Protein AF-A0A7J6RM90-F1 (afdb_monomer_lite)

Organism: Perkinsus olseni (NCBI:txid32597)

pLDDT: mean 79.85, std 15.77, range [35.59, 96.31]

Structure (mmCIF, N/CA/C/O backbone):
data_AF-A0A7J6RM90-F1
#
_entry.id   AF-A0A7J6RM90-F1
#
loop_
_atom_site.group_PDB
_atom_site.id
_atom_site.type_symbol
_atom_site.label_atom_id
_atom_site.label_alt_id
_atom_site.label_comp_id
_atom_site.label_asym_id
_atom_site.label_entity_id
_atom_site.label_seq_id
_atom_site.pdbx_PDB_ins_code
_atom_site.Cartn_x
_atom_site.Cartn_y
_atom_site.Cartn_z
_atom_site.occupancy
_atom_site.B_iso_or_equiv
_atom_site.auth_seq_id
_atom_site.auth_comp_id
_atom_site.auth_asym_id
_atom_site.auth_atom_id
_atom_site.pdbx_PDB_model_num
ATOM 1 N N . ARG A 1 1 ? -49.485 -9.117 80.394 1.00 54.00 1 ARG A N 1
ATOM 2 C CA . ARG A 1 1 ? -49.618 -9.119 78.913 1.00 54.00 1 ARG A CA 1
ATOM 3 C C . ARG A 1 1 ? -48.795 -10.282 78.383 1.00 54.00 1 ARG A C 1
ATOM 5 O O . ARG A 1 1 ? -47.669 -10.446 78.833 1.00 54.00 1 ARG A O 1
ATOM 12 N N . SER A 1 2 ? -49.401 -11.168 77.592 1.00 70.06 2 SER A N 1
ATOM 13 C CA . SER A 1 2 ? -48.849 -12.498 77.313 1.00 70.06 2 SER A CA 1
ATOM 14 C C . SER A 1 2 ? -47.716 -12.440 76.286 1.00 70.06 2 SER A C 1
ATOM 16 O O . SER A 1 2 ? -47.743 -11.639 75.355 1.00 70.06 2 SER A O 1
ATOM 18 N N . ARG A 1 3 ? -46.736 -13.339 76.427 1.00 77.81 3 ARG A N 1
ATOM 19 C CA . ARG A 1 3 ? -45.636 -13.573 75.471 1.00 77.81 3 ARG A CA 1
ATOM 20 C C . ARG A 1 3 ? -46.132 -13.708 74.018 1.00 77.81 3 ARG A C 1
ATOM 22 O O . ARG A 1 3 ? -45.439 -13.307 73.092 1.00 77.81 3 ARG A O 1
ATOM 29 N N . LYS A 1 4 ? -47.369 -14.188 73.849 1.00 83.56 4 LYS A N 1
ATOM 30 C CA . LYS A 1 4 ? -48.099 -14.286 72.580 1.00 83.56 4 LYS A CA 1
ATOM 31 C C . LYS A 1 4 ? -48.304 -12.927 71.891 1.00 83.56 4 LYS A C 1
ATOM 33 O O . LYS A 1 4 ? -47.919 -12.797 70.739 1.00 83.56 4 LYS A O 1
ATOM 38 N N . GLN A 1 5 ? -48.784 -11.898 72.597 1.00 84.19 5 GLN A N 1
ATOM 39 C CA . GLN A 1 5 ? -48.961 -10.552 72.017 1.00 84.19 5 GLN A CA 1
ATOM 40 C C . GLN A 1 5 ? -47.634 -9.916 71.581 1.00 84.19 5 GLN A C 1
ATOM 42 O O . GLN A 1 5 ? -47.585 -9.188 70.594 1.00 84.19 5 GLN A O 1
ATOM 47 N N . SER A 1 6 ? -46.543 -10.191 72.305 1.00 81.50 6 SER A N 1
ATOM 48 C CA . SER A 1 6 ? -45.213 -9.701 71.923 1.00 81.50 6 SER A CA 1
ATOM 49 C C . SER A 1 6 ? -44.674 -10.391 70.668 1.00 81.50 6 SER A C 1
ATOM 51 O O . SER A 1 6 ? -44.002 -9.740 69.874 1.00 81.50 6 SER A O 1
ATOM 53 N N . LEU A 1 7 ? -44.949 -11.687 70.490 1.00 81.88 7 LEU A N 1
ATOM 54 C CA . LEU A 1 7 ? -44.571 -12.431 69.286 1.00 81.88 7 LEU A CA 1
ATOM 55 C C . LEU A 1 7 ? -45.415 -12.010 68.079 1.00 81.88 7 LEU A C 1
ATOM 57 O O . LEU A 1 7 ? -44.859 -11.773 67.015 1.00 81.88 7 LEU A O 1
ATOM 61 N N . GLU A 1 8 ? -46.727 -11.839 68.254 1.00 86.75 8 GLU A N 1
ATOM 62 C CA . GLU A 1 8 ? -47.631 -11.347 67.203 1.00 86.75 8 GLU A CA 1
ATOM 63 C C . GLU A 1 8 ? -47.216 -9.957 66.705 1.00 86.75 8 GLU A C 1
ATOM 65 O O . GLU A 1 8 ? -47.195 -9.716 65.499 1.00 86.75 8 GLU A O 1
ATOM 70 N N . LYS A 1 9 ? -46.797 -9.067 67.617 1.00 85.94 9 LYS A N 1
ATOM 71 C CA . LYS A 1 9 ? -46.271 -7.746 67.255 1.00 85.94 9 LYS A CA 1
ATOM 72 C C . LYS A 1 9 ? -44.982 -7.842 66.426 1.00 85.94 9 LYS A C 1
ATOM 74 O O . LYS A 1 9 ? -44.914 -7.224 65.369 1.00 85.94 9 LYS A O 1
ATOM 79 N N . LYS A 1 10 ? -44.008 -8.660 66.849 1.00 84.00 10 LYS A N 1
ATOM 80 C CA . LYS A 1 10 ? -42.754 -8.868 66.097 1.00 84.00 10 LYS A CA 1
ATOM 81 C C . LYS A 1 10 ? -42.991 -9.479 64.717 1.00 84.00 10 LYS A C 1
ATOM 83 O O . LYS A 1 10 ? -42.380 -9.052 63.748 1.00 84.00 10 LYS A O 1
ATOM 88 N N . VAL A 1 11 ? -43.896 -10.450 64.605 1.00 85.88 11 VAL A N 1
ATOM 89 C CA . VAL A 1 11 ? -44.257 -11.055 63.312 1.00 85.88 11 VAL A CA 1
ATOM 90 C C . VAL A 1 11 ? -44.903 -10.021 62.385 1.00 85.88 11 VAL A C 1
ATOM 92 O O . VAL A 1 11 ? -44.570 -9.976 61.202 1.00 85.88 11 VAL A O 1
ATOM 95 N N . GLY A 1 12 ? -45.772 -9.153 62.916 1.00 88.31 12 GLY A N 1
ATOM 96 C CA . GLY A 1 12 ? -46.336 -8.030 62.163 1.00 88.31 12 GLY A CA 1
ATOM 97 C C . GLY A 1 12 ? -45.266 -7.053 61.663 1.00 88.31 12 GLY A C 1
ATOM 98 O O . GLY A 1 12 ? -45.280 -6.676 60.494 1.00 88.31 12 GLY A O 1
ATOM 99 N N . GLU A 1 13 ? -44.299 -6.701 62.511 1.00 87.44 13 GLU A N 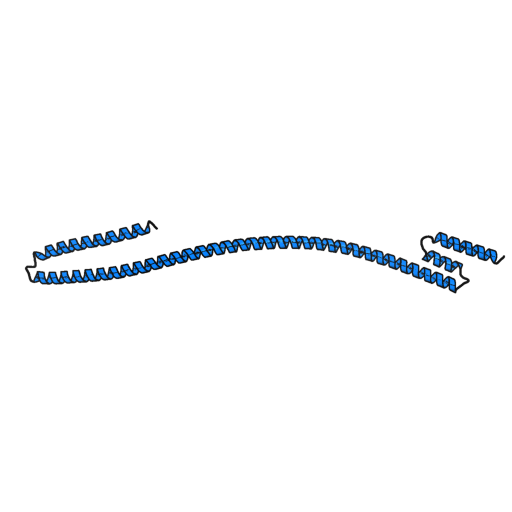1
ATOM 100 C CA . GLU A 1 13 ? -43.160 -5.843 62.151 1.00 87.44 13 GLU A CA 1
ATOM 101 C C . GLU A 1 13 ? -42.265 -6.489 61.076 1.00 87.44 13 GLU A C 1
ATOM 103 O O . GLU A 1 13 ? -41.873 -5.818 60.123 1.00 87.44 13 GLU A O 1
ATOM 108 N N . MET A 1 14 ? -41.998 -7.799 61.158 1.00 85.88 14 MET A N 1
ATOM 109 C CA . MET A 1 14 ? -41.204 -8.528 60.154 1.00 85.88 14 MET A CA 1
ATOM 110 C C . MET A 1 14 ? -41.904 -8.583 58.793 1.00 85.88 14 MET A C 1
ATOM 112 O O . MET A 1 14 ? -41.270 -8.370 57.762 1.00 85.88 14 MET A O 1
ATOM 116 N N . MET A 1 15 ? -43.216 -8.829 58.775 1.00 85.62 15 MET A N 1
ATOM 117 C CA . MET A 1 15 ? -44.014 -8.820 57.544 1.00 85.62 15 MET A CA 1
ATOM 118 C C . MET A 1 15 ? -44.014 -7.440 56.877 1.00 85.62 15 MET A C 1
ATOM 120 O O . MET A 1 15 ? -43.863 -7.348 55.659 1.00 85.62 15 MET A O 1
ATOM 124 N N . LEU A 1 16 ? -44.121 -6.368 57.669 1.00 86.19 16 LEU A N 1
ATOM 125 C CA . LEU A 1 16 ? -44.029 -4.994 57.172 1.00 86.19 16 LEU A CA 1
ATOM 126 C C . LEU A 1 16 ? -42.636 -4.677 56.616 1.00 86.19 16 LEU A C 1
ATOM 128 O O . LEU A 1 16 ? -42.539 -4.048 55.567 1.00 86.19 16 LEU A O 1
ATOM 132 N N . ALA A 1 17 ? -41.563 -5.147 57.261 1.00 83.19 17 ALA A N 1
ATOM 133 C CA . ALA A 1 17 ? -40.198 -4.986 56.757 1.00 83.19 17 ALA A CA 1
ATOM 134 C C . ALA A 1 17 ? -39.983 -5.701 55.411 1.00 83.19 17 ALA A C 1
ATOM 136 O O . ALA A 1 17 ? -39.367 -5.136 54.510 1.00 83.19 17 ALA A O 1
ATOM 137 N N . ILE A 1 18 ? -40.540 -6.906 55.250 1.00 84.81 18 ILE A N 1
ATOM 138 C CA . ILE A 1 18 ? -40.480 -7.682 54.001 1.00 84.81 18 ILE A CA 1
ATOM 139 C C . ILE A 1 18 ? -41.269 -6.998 52.880 1.00 84.81 18 ILE A C 1
ATOM 141 O O . ILE A 1 18 ? -40.792 -6.919 51.752 1.00 84.81 18 ILE A O 1
ATOM 145 N N . GLN A 1 19 ? -42.460 -6.474 53.177 1.00 81.75 19 GLN A N 1
ATOM 146 C CA . GLN A 1 19 ? -43.273 -5.759 52.189 1.00 81.75 19 GLN A CA 1
ATOM 147 C C . GLN A 1 19 ? -42.652 -4.419 51.785 1.00 81.75 19 GLN A C 1
ATOM 149 O O . GLN A 1 19 ? -42.642 -4.083 50.605 1.00 81.75 19 GLN A O 1
ATOM 154 N N . ALA A 1 20 ? -42.111 -3.668 52.746 1.00 76.81 20 ALA A N 1
ATOM 155 C CA . ALA A 1 20 ? -41.483 -2.375 52.490 1.00 76.81 20 ALA A CA 1
ATOM 156 C C . ALA A 1 20 ? -40.155 -2.498 51.728 1.00 76.81 20 ALA A C 1
ATOM 158 O O . ALA A 1 20 ? -39.778 -1.580 51.009 1.00 76.81 20 ALA A O 1
ATOM 159 N N . GLY A 1 21 ? -39.444 -3.614 51.893 1.00 67.62 21 GLY A N 1
ATOM 160 C CA . GLY A 1 21 ? -38.166 -3.878 51.238 1.00 67.62 21 GLY A CA 1
ATOM 161 C C . GLY A 1 21 ? -38.266 -4.703 49.953 1.00 67.62 21 GLY A C 1
ATOM 162 O O . GLY A 1 21 ? -37.238 -5.145 49.440 1.00 67.62 21 GLY A O 1
ATOM 163 N N . ALA A 1 22 ? -39.469 -4.917 49.408 1.00 65.38 22 ALA A N 1
ATOM 164 C CA . ALA A 1 22 ? -39.669 -5.608 48.136 1.00 65.38 22 ALA A CA 1
ATOM 165 C C . ALA A 1 22 ? -38.942 -4.866 46.990 1.00 65.38 22 ALA A C 1
ATOM 167 O O . ALA A 1 22 ? -39.476 -3.938 46.391 1.00 65.38 22 ALA A O 1
ATOM 168 N N . GLY A 1 23 ? -37.693 -5.258 46.723 1.00 69.62 23 GLY A N 1
ATOM 169 C CA . GLY A 1 23 ? -36.795 -4.615 45.755 1.00 69.62 23 GLY A CA 1
ATOM 170 C C . GLY A 1 23 ? -35.394 -4.292 46.294 1.00 69.62 23 GLY A C 1
ATOM 171 O O . GLY A 1 23 ? -34.470 -4.143 45.496 1.00 69.62 23 GLY A O 1
ATOM 172 N N . ASP A 1 24 ? -35.199 -4.253 47.617 1.00 84.56 24 ASP A N 1
ATOM 173 C CA . ASP A 1 24 ? -33.881 -4.132 48.253 1.00 84.56 24 ASP A CA 1
ATOM 174 C C . ASP A 1 24 ? -33.694 -5.215 49.338 1.00 84.56 24 ASP A C 1
ATOM 176 O O . ASP A 1 24 ? -34.078 -5.041 50.505 1.00 84.56 24 ASP A O 1
ATOM 180 N N . PRO A 1 25 ? -33.108 -6.370 48.964 1.00 84.31 25 PRO A N 1
ATOM 181 C CA . PRO A 1 25 ? -32.852 -7.469 49.888 1.00 84.31 25 PRO A CA 1
ATOM 182 C C . PRO A 1 25 ? -31.951 -7.057 51.052 1.00 84.31 25 PRO A C 1
ATOM 184 O O . PRO A 1 25 ? -32.139 -7.539 52.164 1.00 84.31 25 PRO A O 1
ATOM 187 N N . ALA A 1 26 ? -31.005 -6.140 50.833 1.00 85.00 26 ALA A N 1
ATOM 188 C CA . ALA A 1 26 ? -30.107 -5.694 51.886 1.00 85.00 26 ALA A CA 1
ATOM 189 C C . ALA A 1 26 ? -30.833 -4.836 52.923 1.00 85.00 26 ALA A C 1
ATOM 191 O O . ALA A 1 26 ? -30.636 -5.007 54.126 1.00 85.00 26 ALA A O 1
ATOM 192 N N . GLU A 1 27 ? -31.700 -3.930 52.478 1.00 85.81 27 GLU A N 1
ATOM 193 C CA . GLU A 1 27 ? -32.527 -3.129 53.378 1.00 85.81 27 GLU A CA 1
ATOM 194 C C . GLU A 1 27 ? -33.533 -4.000 54.146 1.00 85.81 27 GLU A C 1
ATOM 196 O O . GLU A 1 27 ? -33.722 -3.815 55.349 1.00 85.81 27 GLU A O 1
ATOM 201 N N . THR A 1 28 ? -34.102 -5.009 53.481 1.00 88.06 28 THR A N 1
ATOM 202 C CA . THR A 1 28 ? -34.997 -5.999 54.101 1.00 88.06 28 THR A CA 1
ATOM 203 C C . THR A 1 28 ? -34.285 -6.803 55.190 1.00 88.06 28 THR A C 1
ATOM 205 O O . THR A 1 28 ? -34.786 -6.914 56.307 1.00 88.06 28 THR A O 1
ATOM 208 N N . LEU A 1 29 ? -33.097 -7.340 54.897 1.00 87.44 29 LEU A N 1
ATOM 209 C CA . LEU A 1 29 ? -32.302 -8.139 55.835 1.00 87.44 29 LEU A CA 1
ATOM 210 C C . LEU A 1 29 ? -31.809 -7.308 57.031 1.00 87.44 29 LEU A C 1
ATOM 212 O O . LEU A 1 29 ? -31.834 -7.797 58.159 1.00 87.44 29 LEU A O 1
ATOM 216 N N . SER A 1 30 ? -31.438 -6.043 56.811 1.00 86.25 30 SER A N 1
ATOM 217 C CA . SER A 1 30 ? -31.029 -5.118 57.877 1.00 86.25 30 SER A CA 1
ATOM 218 C C . SER A 1 30 ? -32.188 -4.803 58.835 1.00 86.25 30 SER A C 1
ATOM 220 O O . SER A 1 30 ? -32.027 -4.919 60.047 1.00 86.25 30 SER A O 1
ATOM 222 N N . LYS A 1 31 ? -33.385 -4.503 58.307 1.00 86.44 31 LYS A N 1
ATOM 223 C CA . LYS A 1 31 ? -34.593 -4.256 59.120 1.00 86.44 31 LYS A CA 1
ATOM 224 C C . LYS A 1 31 ? -35.055 -5.506 59.874 1.00 86.44 31 LYS A C 1
ATOM 226 O O . LYS A 1 31 ? -35.501 -5.418 61.014 1.00 86.44 31 LYS A O 1
ATOM 231 N N . LEU A 1 32 ? -34.928 -6.689 59.269 1.00 86.81 32 LEU A N 1
ATOM 232 C CA . LEU A 1 32 ? -35.227 -7.957 59.944 1.00 86.81 32 LEU A CA 1
ATOM 233 C C . LEU A 1 32 ? -34.257 -8.244 61.097 1.00 86.81 32 LEU A C 1
ATOM 235 O O . LEU A 1 32 ? -34.685 -8.783 62.118 1.00 86.81 32 LEU A O 1
ATOM 239 N N . ALA A 1 33 ? -32.982 -7.865 60.969 1.00 85.81 33 ALA A N 1
ATOM 240 C CA . ALA A 1 33 ? -32.009 -7.988 62.050 1.00 85.81 33 ALA A CA 1
ATOM 241 C C . ALA A 1 33 ? -32.361 -7.097 63.255 1.00 85.81 33 ALA A C 1
ATOM 243 O O . ALA A 1 33 ? -32.299 -7.569 64.388 1.00 85.81 33 ALA A O 1
ATOM 244 N N . GLU A 1 34 ? -32.812 -5.861 63.013 1.00 85.81 34 GLU A N 1
ATOM 245 C CA . GLU A 1 34 ? -33.246 -4.910 64.053 1.00 85.81 34 GLU A CA 1
ATOM 246 C C . GLU A 1 34 ? -34.473 -5.406 64.842 1.00 85.81 34 GLU A C 1
ATOM 248 O O . GLU A 1 34 ? -34.567 -5.220 66.052 1.00 85.81 34 GLU A O 1
ATOM 253 N N . ILE A 1 35 ? -35.415 -6.099 64.195 1.00 85.81 35 ILE A N 1
ATOM 254 C CA . ILE A 1 35 ? -36.620 -6.638 64.862 1.00 85.81 35 ILE A CA 1
ATOM 255 C C . ILE A 1 35 ? -36.283 -7.861 65.749 1.00 85.81 35 ILE A C 1
ATOM 257 O O . ILE A 1 35 ? -36.957 -8.169 66.750 1.00 85.81 35 ILE A O 1
ATOM 261 N N . LEU A 1 36 ? -35.210 -8.576 65.402 1.00 81.75 36 LEU A N 1
ATOM 262 C CA . LEU A 1 36 ? -34.779 -9.825 66.031 1.00 81.75 36 LEU A CA 1
ATOM 263 C C . LEU A 1 36 ? -33.789 -9.643 67.195 1.00 81.75 36 LEU A C 1
ATOM 265 O O . LEU A 1 36 ? -33.255 -10.649 67.657 1.00 81.75 36 LEU A O 1
ATOM 269 N N . ASP A 1 37 ? -33.645 -8.427 67.736 1.00 66.56 37 ASP A N 1
ATOM 270 C CA . ASP A 1 37 ? -32.693 -7.943 68.772 1.00 66.56 37 ASP A CA 1
ATOM 271 C C . ASP A 1 37 ? -32.578 -8.755 70.099 1.00 66.56 37 ASP A C 1
ATOM 273 O O . ASP A 1 37 ? -31.925 -8.350 71.049 1.00 66.56 37 ASP A O 1
ATOM 277 N N . GLY A 1 38 ? -33.215 -9.928 70.210 1.00 61.19 38 GLY A N 1
ATOM 278 C CA . GLY A 1 38 ? -33.042 -10.901 71.302 1.00 61.19 38 GLY A CA 1
ATOM 279 C C . GLY A 1 38 ? -32.356 -12.219 70.902 1.00 61.19 38 GLY A C 1
ATOM 280 O O . GLY A 1 38 ? -32.268 -13.122 71.729 1.00 61.19 38 GLY A O 1
ATOM 281 N N . GLY A 1 39 ? -31.916 -12.369 69.647 1.00 65.06 39 GLY A N 1
ATOM 282 C CA . GLY A 1 39 ? -31.185 -13.532 69.136 1.00 65.06 39 GLY A CA 1
ATOM 283 C C . GLY A 1 39 ? -29.928 -13.095 68.389 1.00 65.06 39 GLY A C 1
ATOM 284 O O . GLY A 1 39 ? -29.903 -13.152 67.161 1.00 65.06 39 GLY A O 1
ATOM 285 N N . GLU A 1 40 ? -28.904 -12.657 69.132 1.00 71.62 40 GLU A N 1
ATOM 286 C CA . GLU A 1 40 ? -27.662 -12.036 68.623 1.00 71.62 40 GLU A CA 1
ATOM 287 C C . GLU A 1 40 ? -27.048 -12.771 67.420 1.00 71.62 40 GLU A C 1
ATOM 289 O O . GLU A 1 40 ? -26.596 -12.146 66.462 1.00 71.62 40 GLU A O 1
ATOM 294 N N . MET A 1 41 ? -27.088 -14.106 67.422 1.00 83.00 41 MET A N 1
ATOM 295 C CA . MET A 1 41 ? -26.540 -14.920 66.336 1.00 83.00 41 MET A CA 1
ATOM 296 C C . MET A 1 41 ? -27.325 -14.775 65.023 1.00 83.00 41 MET A C 1
ATOM 298 O O . MET A 1 41 ? -26.726 -14.669 63.955 1.00 83.00 41 MET A O 1
ATOM 302 N N . VAL A 1 42 ? -28.659 -14.747 65.082 1.00 84.25 42 VAL A N 1
ATOM 303 C CA . VAL A 1 42 ? -29.515 -14.643 63.888 1.00 84.25 42 VAL A CA 1
ATOM 304 C C . VAL A 1 42 ? -29.481 -13.221 63.335 1.00 84.25 42 VAL A C 1
ATOM 306 O O . VAL A 1 42 ? -29.330 -13.042 62.128 1.00 84.25 42 VAL A O 1
ATOM 309 N N . ALA A 1 43 ? -29.528 -12.212 64.209 1.00 83.69 43 ALA A N 1
ATOM 310 C CA . ALA A 1 43 ? -29.371 -10.814 63.814 1.00 83.69 43 ALA A CA 1
ATOM 311 C C . ALA A 1 43 ? -27.998 -10.564 63.157 1.00 83.69 43 ALA A C 1
ATOM 313 O O . ALA A 1 43 ? -27.922 -9.944 62.097 1.00 83.69 43 ALA A O 1
ATOM 314 N N . GLY A 1 44 ? -26.921 -11.134 63.710 1.00 85.69 44 GLY A N 1
ATOM 315 C CA . GLY A 1 44 ? -25.576 -11.033 63.139 1.00 85.69 44 GLY A CA 1
ATOM 316 C C . GLY A 1 44 ? -25.430 -11.682 61.756 1.00 85.69 44 GLY A C 1
ATOM 317 O O . GLY A 1 44 ? -24.729 -11.141 60.900 1.00 85.69 44 GLY A O 1
ATOM 318 N N . ILE A 1 45 ? -26.100 -12.812 61.501 1.00 89.06 45 ILE A N 1
ATOM 319 C CA . ILE A 1 45 ? -26.111 -13.460 60.176 1.00 89.06 45 ILE A CA 1
ATOM 320 C C . ILE A 1 45 ? -26.849 -12.588 59.152 1.00 89.06 45 ILE A C 1
ATOM 322 O O . ILE A 1 45 ? -26.355 -12.400 58.041 1.00 89.06 45 ILE A O 1
ATOM 326 N N . LEU A 1 46 ? -27.998 -12.024 59.531 1.00 88.56 46 LEU A N 1
ATOM 327 C CA . LEU A 1 46 ? -28.804 -11.172 58.653 1.00 88.56 46 LEU A CA 1
ATOM 328 C C . LEU A 1 46 ? -28.078 -9.875 58.278 1.00 88.56 46 LEU A C 1
ATOM 330 O O . LEU A 1 46 ? -28.098 -9.490 57.111 1.00 88.56 46 LEU A O 1
ATOM 334 N N . LEU A 1 47 ? -27.371 -9.248 59.223 1.00 88.38 47 LEU A N 1
ATOM 335 C CA . LEU A 1 47 ? -26.557 -8.060 58.946 1.00 88.38 47 LEU A CA 1
ATOM 336 C C . LEU A 1 47 ? -25.410 -8.361 57.975 1.00 88.38 47 LEU A C 1
ATOM 338 O O . LEU A 1 47 ? -25.214 -7.615 57.021 1.00 88.38 47 LEU A O 1
ATOM 342 N N . ARG A 1 48 ? -24.697 -9.485 58.142 1.00 89.19 48 ARG A N 1
ATOM 343 C CA . ARG A 1 48 ? -23.642 -9.886 57.190 1.00 89.19 48 ARG A CA 1
ATOM 344 C C . ARG A 1 48 ? -24.197 -10.175 55.799 1.00 89.19 48 ARG A C 1
ATOM 346 O O . ARG A 1 48 ? -23.583 -9.789 54.811 1.00 89.19 48 ARG A O 1
ATOM 353 N N . ALA A 1 49 ? -25.352 -10.833 55.712 1.00 88.38 49 ALA A N 1
ATOM 354 C CA . ALA A 1 49 ? -26.016 -11.086 54.436 1.00 88.38 49 ALA A CA 1
ATOM 355 C C . ALA A 1 49 ? -26.469 -9.779 53.758 1.00 88.38 49 ALA A C 1
ATOM 357 O O . ALA A 1 49 ? -26.318 -9.633 52.547 1.00 88.38 49 ALA A O 1
ATOM 358 N N . ALA A 1 50 ? -26.958 -8.804 54.532 1.00 86.75 50 ALA A N 1
ATOM 359 C CA . ALA A 1 50 ? -27.290 -7.473 54.031 1.00 86.75 50 ALA A CA 1
ATOM 360 C C . ALA A 1 50 ? -26.054 -6.731 53.500 1.00 86.75 50 ALA A C 1
ATOM 362 O O . ALA A 1 50 ? -26.103 -6.114 52.437 1.00 86.75 50 ALA A O 1
ATOM 363 N N . GLU A 1 51 ? -24.939 -6.805 54.223 1.00 90.81 51 GLU A N 1
ATOM 364 C CA . GLU A 1 51 ? -23.672 -6.187 53.834 1.00 90.81 51 GLU A CA 1
ATOM 365 C C . GLU A 1 51 ? -23.127 -6.788 52.532 1.00 90.81 51 GLU A C 1
ATOM 367 O O . GLU A 1 51 ? -22.775 -6.048 51.614 1.00 90.81 51 GLU A O 1
ATOM 372 N N . LEU A 1 52 ? -23.153 -8.119 52.407 1.00 92.06 52 LEU A N 1
ATOM 373 C CA . LEU A 1 52 ? -22.786 -8.826 51.177 1.00 92.06 52 LEU A CA 1
ATOM 374 C C . LEU A 1 52 ? -23.675 -8.408 50.000 1.00 92.06 52 LEU A C 1
ATOM 376 O O . LEU A 1 52 ? -23.160 -8.065 48.940 1.00 92.06 52 LEU A O 1
ATOM 380 N N . ALA A 1 53 ? -24.993 -8.333 50.196 1.00 85.94 53 ALA A N 1
ATOM 381 C CA . ALA A 1 53 ? -25.916 -7.891 49.153 1.00 85.94 53 ALA A CA 1
ATOM 382 C C . ALA A 1 53 ? -25.672 -6.428 48.719 1.00 85.94 53 ALA A C 1
ATOM 384 O O . ALA A 1 53 ? -25.795 -6.104 47.536 1.00 85.94 53 ALA A O 1
ATOM 385 N N . ARG A 1 54 ? -25.275 -5.530 49.639 1.00 88.44 54 ARG A N 1
ATOM 386 C CA . ARG A 1 54 ? -24.860 -4.154 49.287 1.00 88.44 54 ARG A CA 1
ATOM 387 C C . ARG A 1 54 ? -23.569 -4.140 48.476 1.00 88.44 54 ARG A C 1
ATOM 389 O O . ARG A 1 54 ? -23.484 -3.387 47.506 1.00 88.44 54 ARG A O 1
ATOM 396 N N . GLN A 1 55 ? -22.587 -4.952 48.861 1.00 90.50 55 GLN A N 1
ATOM 397 C CA . GLN A 1 55 ? -21.305 -5.064 48.160 1.00 90.50 55 GLN A CA 1
ATOM 398 C C . GLN A 1 55 ? -21.466 -5.660 46.756 1.00 90.50 55 GLN A C 1
ATOM 400 O O . GLN A 1 55 ? -20.849 -5.180 45.807 1.00 90.50 55 GLN A O 1
ATOM 405 N N . GLU A 1 56 ? -22.327 -6.662 46.587 1.00 87.81 56 GLU A N 1
ATOM 406 C CA . GLU A 1 56 ? -22.644 -7.222 45.270 1.00 87.81 56 GLU A CA 1
ATOM 407 C C . GLU A 1 56 ? -23.347 -6.194 44.381 1.00 87.81 56 GLU A C 1
ATOM 409 O O . GLU A 1 56 ? -22.976 -6.029 43.220 1.00 87.81 56 GLU A O 1
ATOM 414 N N . LYS A 1 57 ? -24.307 -5.436 44.927 1.00 86.38 57 LYS A N 1
ATOM 415 C CA . LYS A 1 57 ? -25.007 -4.372 44.193 1.00 86.38 57 LYS A CA 1
ATOM 416 C C . LYS A 1 57 ? -24.053 -3.260 43.750 1.00 86.38 57 LYS A C 1
ATOM 418 O O . LYS A 1 57 ? -24.124 -2.831 42.601 1.00 86.38 57 LYS A O 1
ATOM 423 N N . SER A 1 58 ? -23.144 -2.809 44.617 1.00 87.12 58 SER A N 1
ATOM 424 C CA . SER A 1 58 ? -22.148 -1.793 44.246 1.00 87.12 58 SER A CA 1
ATOM 425 C C . SER A 1 58 ? -21.154 -2.315 43.206 1.00 87.12 58 SER A C 1
ATOM 427 O O . SER A 1 58 ? -20.843 -1.604 42.251 1.00 87.12 58 SER A O 1
ATOM 429 N N . SER A 1 59 ? -20.725 -3.572 43.333 1.00 89.00 59 SER A N 1
ATOM 430 C CA . SER A 1 59 ? -19.848 -4.233 42.362 1.00 89.00 59 SER A CA 1
ATOM 431 C C . SER A 1 59 ? -20.528 -4.394 41.002 1.00 89.00 59 SER A C 1
ATOM 433 O O . SER A 1 59 ? -19.916 -4.119 39.976 1.00 89.00 59 SER A O 1
ATOM 435 N N . ALA A 1 60 ? -21.811 -4.764 40.972 1.00 89.31 60 ALA A N 1
ATOM 436 C CA . ALA A 1 60 ? -22.586 -4.876 39.739 1.00 89.31 60 ALA A CA 1
ATOM 437 C C . ALA A 1 60 ? -22.736 -3.524 39.024 1.00 89.31 60 ALA A C 1
ATOM 439 O O . ALA A 1 60 ? -22.586 -3.455 37.806 1.00 89.31 60 ALA A O 1
ATOM 440 N N . VAL A 1 61 ? -22.975 -2.440 39.771 1.00 90.62 61 VAL A N 1
ATOM 441 C CA . VAL A 1 61 ? -23.025 -1.077 39.213 1.00 90.62 61 VAL A CA 1
ATOM 442 C C . VAL A 1 61 ? -21.662 -0.659 38.657 1.00 90.62 61 VAL A C 1
ATOM 444 O O . VAL A 1 61 ? -21.595 -0.121 37.553 1.00 90.62 61 VAL A O 1
ATOM 447 N N . ALA A 1 62 ? -20.573 -0.942 39.376 1.00 91.31 62 ALA A N 1
ATOM 448 C CA . ALA A 1 62 ? -19.221 -0.655 38.902 1.00 91.31 62 ALA A CA 1
ATOM 449 C C . ALA A 1 62 ? -18.896 -1.422 37.606 1.00 91.31 62 ALA A C 1
ATOM 451 O O . ALA A 1 62 ? -18.441 -0.821 36.634 1.00 91.31 62 ALA A O 1
ATOM 452 N N . LEU A 1 63 ? -19.207 -2.721 37.559 1.00 91.12 63 LEU A N 1
ATOM 453 C CA . LEU A 1 63 ? -19.011 -3.566 36.377 1.00 91.12 63 LEU A CA 1
ATOM 454 C C . LEU A 1 63 ? -19.860 -3.113 35.186 1.00 91.12 63 LEU A C 1
ATOM 456 O O . LEU A 1 63 ? -19.393 -3.151 34.049 1.00 91.12 63 LEU A O 1
ATOM 460 N N . GLN A 1 64 ? -21.091 -2.661 35.424 1.00 88.88 64 GLN A N 1
ATOM 461 C CA . GLN A 1 64 ? -21.942 -2.110 34.372 1.00 88.88 64 GLN A CA 1
ATOM 462 C C . GLN A 1 64 ? -21.339 -0.824 33.786 1.00 88.88 64 GLN A C 1
ATOM 464 O O . GLN A 1 64 ? -21.275 -0.687 32.564 1.00 88.88 64 GLN A O 1
ATOM 469 N N . GLY A 1 65 ? -20.818 0.069 34.631 1.00 93.25 65 GLY A N 1
ATOM 470 C CA . GLY A 1 65 ? -20.116 1.271 34.175 1.00 93.25 65 GLY A CA 1
ATOM 471 C C . GLY A 1 65 ? -18.835 0.954 33.392 1.00 93.25 65 GLY A C 1
ATOM 472 O O . GLY A 1 65 ? -18.560 1.574 32.364 1.00 93.25 65 GLY A O 1
ATOM 473 N N . GLU A 1 66 ? -18.059 -0.046 33.819 1.00 91.44 66 GLU A N 1
ATOM 474 C CA . GLU A 1 66 ? -16.892 -0.511 33.059 1.00 91.44 66 GLU A CA 1
ATOM 475 C C . GLU A 1 66 ? -17.283 -1.121 31.711 1.00 91.44 66 GLU A C 1
ATOM 477 O O . GLU A 1 66 ? -16.633 -0.834 30.703 1.00 91.44 66 GLU A O 1
ATOM 482 N N . LYS A 1 67 ? -18.360 -1.911 31.665 1.00 91.69 67 LYS A N 1
ATOM 483 C CA . LYS A 1 67 ? -18.899 -2.484 30.427 1.00 91.69 67 LYS A CA 1
ATOM 484 C C . LYS A 1 67 ? -19.295 -1.394 29.434 1.00 91.69 67 LYS A C 1
ATOM 486 O O . LYS A 1 67 ? -18.926 -1.489 28.266 1.00 91.69 67 LYS A O 1
ATOM 491 N N . GLU A 1 68 ? -20.011 -0.366 29.878 1.00 94.38 68 GLU A N 1
ATOM 492 C CA . GLU A 1 68 ? -20.408 0.770 29.034 1.00 94.38 68 GLU A CA 1
ATOM 493 C C . GLU A 1 68 ? -19.181 1.522 28.507 1.00 94.38 68 GLU A C 1
ATOM 495 O O . GLU A 1 68 ? -19.048 1.740 27.302 1.00 94.38 68 GLU A O 1
ATOM 500 N N . ARG A 1 69 ? -18.203 1.796 29.377 1.00 95.44 69 ARG A N 1
ATOM 501 C CA . ARG A 1 69 ? -16.939 2.432 28.985 1.00 95.44 69 ARG A CA 1
ATOM 502 C C . ARG A 1 69 ? -16.146 1.606 27.967 1.00 95.44 69 ARG A C 1
ATOM 504 O O . ARG A 1 69 ? -15.510 2.171 27.076 1.00 95.44 69 ARG A O 1
ATOM 511 N N . LEU A 1 70 ? -16.111 0.283 28.120 1.00 93.25 70 LEU A N 1
ATOM 512 C CA . LEU A 1 70 ? -15.439 -0.611 27.175 1.00 93.25 70 LEU A CA 1
ATOM 513 C C . LEU A 1 70 ? -16.188 -0.686 25.842 1.00 93.25 70 LEU A C 1
ATOM 515 O O . LEU A 1 70 ? -15.532 -0.681 24.804 1.00 93.25 70 LEU A O 1
ATOM 519 N N . ALA A 1 71 ? -17.522 -0.681 25.854 1.00 89.81 71 ALA A N 1
ATOM 520 C CA . ALA A 1 71 ? -18.329 -0.639 24.637 1.00 89.81 71 ALA A CA 1
ATOM 521 C C . ALA A 1 71 ? -18.073 0.645 23.831 1.00 89.81 71 ALA A C 1
ATOM 523 O O . ALA A 1 71 ? -17.847 0.580 22.626 1.00 89.81 71 ALA A O 1
ATOM 524 N N . GLU A 1 72 ? -17.997 1.805 24.488 1.00 95.31 72 GLU A N 1
ATOM 525 C CA . GLU A 1 72 ? -17.641 3.065 23.820 1.00 95.31 72 GLU A CA 1
ATOM 526 C C . GLU A 1 72 ? -16.235 3.037 23.210 1.00 95.31 72 GLU A C 1
ATOM 528 O O . GLU A 1 72 ? -16.013 3.552 22.112 1.00 95.31 72 GLU A O 1
ATOM 533 N N . LYS A 1 73 ? -15.264 2.447 23.918 1.00 94.31 73 LYS A N 1
ATOM 534 C CA . LYS A 1 73 ? -13.904 2.273 23.390 1.00 94.31 73 LYS A CA 1
ATOM 535 C C . LYS A 1 73 ? -13.884 1.337 22.189 1.00 94.31 73 LYS A C 1
ATOM 537 O O . LYS A 1 73 ? -13.164 1.627 21.241 1.00 94.31 73 LYS A O 1
ATOM 542 N N . LEU A 1 74 ? -14.654 0.252 22.229 1.00 92.50 74 LEU A N 1
ATOM 543 C CA . LEU A 1 74 ? -14.740 -0.706 21.133 1.00 92.50 74 LEU A CA 1
ATOM 544 C C . LEU A 1 74 ? -15.247 -0.023 19.862 1.00 92.50 74 LEU A C 1
ATOM 546 O O . LEU A 1 74 ? -14.560 -0.076 18.853 1.00 92.50 74 LEU A O 1
ATOM 550 N N . VAL A 1 75 ? -16.350 0.727 19.950 1.00 93.75 75 VAL A N 1
ATOM 551 C CA . VAL A 1 75 ? -16.911 1.471 18.807 1.00 93.75 75 VAL A CA 1
ATOM 552 C C . VAL A 1 75 ? -15.897 2.456 18.217 1.00 93.75 75 VAL A C 1
ATOM 554 O O . VAL A 1 75 ? -15.775 2.573 17.000 1.00 93.75 75 VAL A O 1
ATOM 557 N N . LYS A 1 76 ? -15.130 3.158 19.064 1.00 94.25 76 LYS A N 1
ATOM 558 C CA . LYS A 1 76 ? -14.069 4.064 18.592 1.00 94.25 76 LYS A CA 1
ATOM 559 C C . LYS A 1 76 ? -12.962 3.317 17.854 1.00 94.25 76 LYS A C 1
ATOM 561 O O . LYS A 1 76 ? -12.565 3.748 16.779 1.00 94.25 76 LYS A O 1
ATOM 566 N N . VAL A 1 77 ? -12.486 2.207 18.418 1.00 93.88 77 VAL A N 1
ATOM 567 C CA . VAL A 1 77 ? -11.419 1.397 17.816 1.00 93.88 77 VAL A CA 1
ATOM 568 C C . VAL A 1 77 ? -11.887 0.746 16.516 1.00 93.88 77 VAL A C 1
ATOM 570 O O . VAL A 1 77 ? -11.127 0.724 15.555 1.00 93.88 77 VAL A O 1
ATOM 573 N N . GLU A 1 78 ? -13.122 0.251 16.453 1.00 90.38 78 GLU A N 1
ATOM 574 C CA . GLU A 1 78 ? -13.712 -0.310 15.233 1.00 90.38 78 GLU A CA 1
ATOM 575 C C . GLU A 1 78 ? -13.797 0.749 14.127 1.00 90.38 78 GLU A C 1
ATOM 577 O O . GLU A 1 78 ? -13.321 0.503 13.021 1.00 90.38 78 GLU A O 1
ATOM 582 N N . GLY A 1 79 ? -14.271 1.960 14.441 1.00 94.75 79 GLY A N 1
ATOM 583 C CA . GLY A 1 79 ? -14.310 3.063 13.475 1.00 94.75 79 GLY A CA 1
ATOM 584 C C . GLY A 1 79 ? -12.923 3.538 13.020 1.00 94.75 79 GLY A C 1
ATOM 585 O O . GLY A 1 79 ? -12.719 3.851 11.847 1.00 94.75 79 GLY A O 1
ATOM 586 N N . GLU A 1 80 ? -11.936 3.570 13.920 1.00 95.69 80 GLU A N 1
ATOM 587 C CA . GLU A 1 80 ? -10.540 3.843 13.551 1.00 95.69 80 GLU A CA 1
ATOM 588 C C . GLU A 1 80 ? -9.969 2.746 12.644 1.00 95.69 80 GLU A C 1
ATOM 590 O O . GLU A 1 80 ? -9.236 3.050 11.704 1.00 95.69 80 GLU A O 1
ATOM 595 N N . ASN A 1 81 ? -10.322 1.483 12.890 1.00 94.44 81 ASN A N 1
ATOM 596 C CA . ASN A 1 81 ? -9.868 0.348 12.094 1.00 94.44 81 ASN A CA 1
ATOM 597 C C . ASN A 1 81 ? -10.448 0.387 10.676 1.00 94.44 81 ASN A C 1
ATOM 599 O O . ASN A 1 81 ? -9.692 0.267 9.715 1.00 94.44 81 ASN A O 1
ATOM 603 N N . GLU A 1 82 ? -11.752 0.642 10.536 1.00 93.69 82 GLU A N 1
ATOM 604 C CA . GLU A 1 82 ? -12.398 0.838 9.232 1.00 93.69 82 GLU A CA 1
ATOM 605 C C . GLU A 1 82 ? -11.712 1.959 8.444 1.00 93.69 82 GLU A C 1
ATOM 607 O O . GLU A 1 82 ? -11.254 1.741 7.323 1.00 93.69 82 GLU A O 1
ATOM 612 N N . ARG A 1 83 ? -11.505 3.120 9.077 1.00 96.31 83 ARG A N 1
ATOM 613 C CA . ARG A 1 83 ? -10.807 4.249 8.452 1.00 96.31 83 ARG A CA 1
ATOM 614 C C . ARG A 1 83 ? -9.378 3.902 8.025 1.00 96.31 83 ARG A C 1
ATOM 616 O O . ARG A 1 83 ? -8.948 4.303 6.945 1.00 96.31 83 ARG A O 1
ATOM 623 N N . LEU A 1 84 ? -8.610 3.213 8.870 1.00 93.81 84 LEU A N 1
ATOM 624 C CA . LEU A 1 84 ? -7.243 2.796 8.536 1.00 93.81 84 LEU A CA 1
ATOM 625 C C . LEU A 1 84 ? -7.227 1.773 7.396 1.00 93.81 84 LEU A C 1
ATOM 627 O O . LEU A 1 84 ? -6.316 1.792 6.568 1.00 93.81 84 LEU A O 1
ATOM 631 N N . ASN A 1 85 ? -8.223 0.894 7.336 1.00 94.12 85 ASN A N 1
ATOM 632 C CA . ASN A 1 85 ? -8.350 -0.096 6.277 1.00 94.12 85 ASN A CA 1
ATOM 633 C C . ASN A 1 85 ? -8.677 0.563 4.926 1.00 94.12 85 ASN A C 1
ATOM 635 O O . ASN A 1 85 ? -8.064 0.210 3.917 1.00 94.12 85 ASN A O 1
ATOM 639 N N . ASP A 1 86 ? -9.548 1.574 4.920 1.00 95.56 86 ASP A N 1
ATOM 640 C CA . ASP A 1 86 ? -9.839 2.382 3.730 1.00 95.56 86 ASP A CA 1
ATOM 641 C C . ASP A 1 86 ? -8.579 3.103 3.228 1.00 95.56 86 ASP A C 1
ATOM 643 O O . ASP A 1 86 ? -8.218 2.995 2.055 1.00 95.56 86 ASP A O 1
ATOM 647 N N . GLN A 1 87 ? -7.827 3.746 4.130 1.00 95.12 87 GLN A N 1
ATOM 648 C CA . GLN A 1 87 ? -6.553 4.393 3.790 1.00 95.12 87 GLN A CA 1
ATOM 649 C C . GLN A 1 87 ? -5.527 3.400 3.228 1.00 95.12 87 GLN A C 1
ATOM 651 O O . GLN A 1 87 ? -4.830 3.694 2.255 1.00 95.12 87 GLN A O 1
ATOM 656 N N . LEU A 1 88 ? -5.430 2.204 3.816 1.00 94.62 88 LEU A N 1
ATOM 657 C CA . LEU A 1 88 ? -4.545 1.151 3.326 1.00 94.62 88 LEU A CA 1
ATOM 658 C C . LEU A 1 88 ? -4.938 0.714 1.909 1.00 94.62 88 LEU A C 1
ATOM 660 O O . LEU A 1 88 ? -4.064 0.445 1.080 1.00 94.62 88 LEU A O 1
ATOM 664 N N . TRP A 1 89 ? -6.236 0.617 1.630 1.00 95.62 89 TRP A N 1
ATOM 665 C CA . TRP A 1 89 ? -6.741 0.252 0.314 1.00 95.62 89 TRP A CA 1
ATOM 666 C C . TRP A 1 89 ? -6.412 1.321 -0.734 1.00 95.62 89 TRP A C 1
ATOM 668 O O . TRP A 1 89 ? -5.860 0.984 -1.783 1.00 95.62 89 TRP A O 1
ATOM 678 N N . GLU A 1 90 ? -6.630 2.600 -0.423 1.00 95.50 90 GLU A N 1
ATOM 679 C CA . GLU A 1 90 ? -6.260 3.727 -1.292 1.00 95.50 90 GLU A CA 1
ATOM 680 C C . GLU A 1 90 ? -4.753 3.756 -1.585 1.00 95.50 90 GLU A C 1
ATOM 682 O O . GLU A 1 90 ? -4.336 3.877 -2.740 1.00 95.50 90 GLU A O 1
ATOM 687 N N . MET A 1 91 ? -3.915 3.568 -0.560 1.00 93.75 91 MET A N 1
ATOM 688 C CA . MET A 1 91 ? -2.460 3.499 -0.728 1.00 93.75 91 MET A CA 1
ATOM 689 C C . MET A 1 91 ? -2.039 2.332 -1.626 1.00 93.75 91 MET A C 1
ATOM 691 O O . MET A 1 91 ? -1.163 2.494 -2.478 1.00 93.75 91 MET A O 1
ATOM 695 N N . LYS A 1 92 ? -2.656 1.154 -1.464 1.00 92.56 92 LYS A N 1
ATOM 696 C CA . LYS A 1 92 ? -2.387 -0.015 -2.317 1.00 92.56 92 LYS A CA 1
ATOM 697 C C . LYS A 1 92 ? -2.781 0.242 -3.767 1.00 92.56 92 LYS A C 1
ATOM 699 O O . LYS A 1 92 ? -2.032 -0.147 -4.662 1.00 92.56 92 LYS A O 1
ATOM 704 N N . LEU A 1 93 ? -3.920 0.894 -3.996 1.00 94.62 93 LEU A N 1
ATOM 705 C CA . LEU A 1 93 ? -4.376 1.247 -5.337 1.00 94.62 93 LEU A CA 1
ATOM 706 C C . LEU A 1 93 ? -3.391 2.212 -6.009 1.00 94.62 93 LEU A C 1
ATOM 708 O O . LEU A 1 93 ? -2.903 1.921 -7.098 1.00 94.62 93 LEU A O 1
ATOM 712 N N . SER A 1 94 ? -3.011 3.288 -5.317 1.00 92.12 94 SER A N 1
ATOM 713 C CA . SER A 1 94 ? -2.042 4.265 -5.827 1.00 92.12 94 SER A CA 1
ATOM 714 C C . SER A 1 94 ? -0.673 3.635 -6.120 1.00 92.12 94 SER A C 1
ATOM 716 O O . SER A 1 94 ? -0.077 3.886 -7.168 1.00 92.12 94 SER A O 1
ATOM 718 N N . ALA A 1 95 ? -0.189 2.745 -5.247 1.00 90.00 95 ALA A N 1
ATOM 719 C CA . ALA A 1 95 ? 1.053 2.012 -5.481 1.00 90.00 95 ALA A CA 1
ATOM 720 C C . ALA A 1 95 ? 0.964 1.088 -6.709 1.00 90.00 95 ALA A C 1
ATOM 722 O O . ALA A 1 95 ? 1.913 1.011 -7.492 1.00 90.00 95 ALA A O 1
ATOM 723 N N . ALA A 1 96 ? -0.167 0.405 -6.910 1.00 88.38 96 ALA A N 1
ATOM 724 C CA . ALA A 1 96 ? -0.385 -0.450 -8.075 1.00 88.38 96 ALA A CA 1
ATOM 725 C C . ALA A 1 96 ? -0.424 0.356 -9.385 1.00 88.38 96 ALA A C 1
ATOM 727 O O . ALA A 1 96 ? 0.170 -0.058 -10.385 1.00 88.38 96 ALA A O 1
ATOM 728 N N . GLU A 1 97 ? -1.068 1.523 -9.379 1.00 89.06 97 GLU A N 1
ATOM 729 C CA . GLU A 1 97 ? -1.079 2.449 -10.515 1.00 89.06 97 GLU A CA 1
ATOM 730 C C . GLU A 1 97 ? 0.327 2.971 -10.833 1.00 89.06 97 GLU A C 1
ATOM 732 O O . GLU A 1 97 ? 0.746 2.930 -11.994 1.00 89.06 97 GLU A O 1
ATOM 737 N N . GLY A 1 98 ? 1.094 3.365 -9.811 1.00 90.44 98 GLY A N 1
ATOM 738 C CA . GLY A 1 98 ? 2.488 3.787 -9.955 1.00 90.44 98 GLY A CA 1
ATOM 739 C C . GLY A 1 98 ? 3.379 2.692 -10.548 1.00 90.44 98 GLY A C 1
ATOM 740 O O . GLY A 1 98 ? 4.096 2.935 -11.517 1.00 90.44 98 GLY A O 1
ATOM 741 N N . LEU A 1 99 ? 3.276 1.456 -10.047 1.00 88.50 99 LEU A N 1
ATOM 742 C CA . LEU A 1 99 ? 4.013 0.306 -10.588 1.00 88.50 99 LEU A CA 1
ATOM 743 C C . LEU A 1 99 ? 3.645 0.010 -12.049 1.00 88.50 99 LEU A C 1
ATOM 745 O O . LEU A 1 99 ? 4.516 -0.318 -12.857 1.00 88.50 99 LEU A O 1
ATOM 749 N N . SER A 1 100 ? 2.366 0.139 -12.407 1.00 89.44 100 SER A N 1
ATOM 750 C CA . SER A 1 100 ? 1.895 -0.027 -13.786 1.00 89.44 100 SER A CA 1
ATOM 751 C C . SER A 1 100 ? 2.467 1.048 -14.717 1.00 89.44 100 SER A C 1
ATOM 753 O O . SER A 1 100 ? 2.917 0.732 -15.822 1.00 89.44 100 SER A O 1
ATOM 755 N N . ALA A 1 101 ? 2.515 2.305 -14.264 1.00 85.56 101 ALA A N 1
ATOM 756 C CA . ALA A 1 101 ? 3.133 3.403 -15.003 1.00 85.56 101 ALA A CA 1
ATOM 757 C C . ALA A 1 101 ? 4.639 3.169 -15.209 1.00 85.56 101 ALA A C 1
ATOM 759 O O . ALA A 1 101 ? 5.105 3.195 -16.349 1.00 85.56 101 ALA A O 1
ATOM 760 N N . SER A 1 102 ? 5.377 2.816 -14.151 1.00 84.69 102 SER A N 1
ATOM 761 C CA . SER A 1 102 ? 6.810 2.505 -14.250 1.00 84.69 102 SER A CA 1
ATOM 762 C C . SER A 1 102 ? 7.091 1.321 -15.177 1.00 84.69 102 SER A C 1
ATOM 764 O O . SER A 1 102 ? 8.052 1.349 -15.943 1.00 84.69 102 SER A O 1
ATOM 766 N N . ARG A 1 103 ? 6.236 0.289 -15.181 1.00 89.62 103 ARG A N 1
ATOM 767 C CA . ARG A 1 103 ? 6.369 -0.838 -16.117 1.00 89.62 103 ARG A CA 1
ATOM 768 C C . ARG A 1 103 ? 6.251 -0.387 -17.573 1.00 89.62 103 ARG A C 1
ATOM 770 O O . ARG A 1 103 ? 7.040 -0.835 -18.403 1.00 89.62 103 ARG A O 1
ATOM 777 N N . LYS A 1 104 ? 5.296 0.496 -17.881 1.00 89.12 104 LYS A N 1
ATOM 778 C CA . LYS A 1 104 ? 5.135 1.057 -19.232 1.00 89.12 104 LYS A CA 1
ATOM 779 C C . LYS A 1 104 ? 6.349 1.887 -19.639 1.00 89.12 104 LYS A C 1
ATOM 781 O O . LYS A 1 104 ? 6.815 1.748 -20.763 1.00 89.12 104 LYS A O 1
ATOM 786 N N . GLU A 1 105 ? 6.884 2.709 -18.739 1.00 89.25 105 GLU A N 1
ATOM 787 C CA . GLU A 1 105 ? 8.095 3.492 -19.009 1.00 89.25 105 GLU A CA 1
ATOM 788 C C . GLU A 1 105 ? 9.288 2.592 -19.338 1.00 89.25 105 GLU A C 1
ATOM 790 O O . GLU A 1 105 ? 9.942 2.801 -20.360 1.00 89.25 105 GLU A O 1
ATOM 795 N N . ILE A 1 106 ? 9.527 1.546 -18.537 1.00 91.50 106 ILE A N 1
ATOM 796 C CA . ILE A 1 106 ? 10.596 0.566 -18.782 1.00 91.50 106 ILE A CA 1
ATOM 797 C C . ILE A 1 106 ? 10.431 -0.095 -20.155 1.00 91.50 106 ILE A C 1
ATOM 799 O O . ILE A 1 106 ? 11.403 -0.217 -20.896 1.00 91.50 106 ILE A O 1
ATOM 803 N N . GLU A 1 107 ? 9.212 -0.480 -20.532 1.00 91.81 107 GLU A N 1
ATOM 804 C CA . GLU A 1 107 ? 8.948 -1.079 -21.843 1.00 91.81 107 GLU A CA 1
ATOM 805 C C . GLU A 1 107 ? 9.265 -0.115 -22.999 1.00 91.81 107 GLU A C 1
ATOM 807 O O . GLU A 1 107 ? 9.863 -0.518 -23.998 1.00 91.81 107 GLU A O 1
ATOM 812 N N . VAL A 1 108 ? 8.935 1.175 -22.859 1.00 91.56 108 VAL A N 1
ATOM 813 C CA . VAL A 1 108 ? 9.315 2.196 -23.849 1.00 91.56 108 VAL A CA 1
ATOM 814 C C . VAL A 1 108 ? 10.835 2.357 -23.927 1.00 91.56 108 VAL A C 1
ATOM 816 O O . VAL A 1 108 ? 11.373 2.463 -25.032 1.00 91.56 108 VAL A O 1
ATOM 819 N N . TYR A 1 109 ? 11.538 2.364 -22.792 1.00 90.19 109 TYR A N 1
ATOM 820 C CA . TYR A 1 109 ? 13.001 2.442 -22.773 1.00 90.19 109 TYR A CA 1
ATOM 821 C C . TYR A 1 109 ? 13.655 1.240 -23.457 1.00 90.19 109 TYR A C 1
ATOM 823 O O . TYR A 1 109 ? 14.561 1.440 -24.264 1.00 90.19 109 TYR A O 1
ATOM 831 N N . LEU A 1 110 ? 13.173 0.021 -23.203 1.00 88.88 110 LEU A N 1
ATOM 832 C CA . LEU A 1 110 ? 13.689 -1.192 -23.843 1.00 88.88 110 LEU A CA 1
ATOM 833 C C . LEU A 1 110 ? 13.525 -1.137 -25.365 1.00 88.88 110 LEU A C 1
ATOM 835 O O . LEU A 1 110 ? 14.508 -1.282 -26.085 1.00 88.88 110 LEU A O 1
ATOM 839 N N . ARG A 1 111 ? 12.330 -0.789 -25.861 1.00 90.81 111 ARG A N 1
ATOM 840 C CA . ARG A 1 111 ? 12.086 -0.642 -27.309 1.00 90.81 111 ARG A CA 1
ATOM 841 C C . ARG A 1 111 ? 12.972 0.430 -27.954 1.00 90.81 111 ARG A C 1
ATOM 843 O O . ARG A 1 111 ? 13.410 0.278 -29.091 1.00 90.81 111 ARG A O 1
ATOM 850 N N . ARG A 1 112 ? 13.246 1.534 -27.246 1.00 88.81 112 ARG A 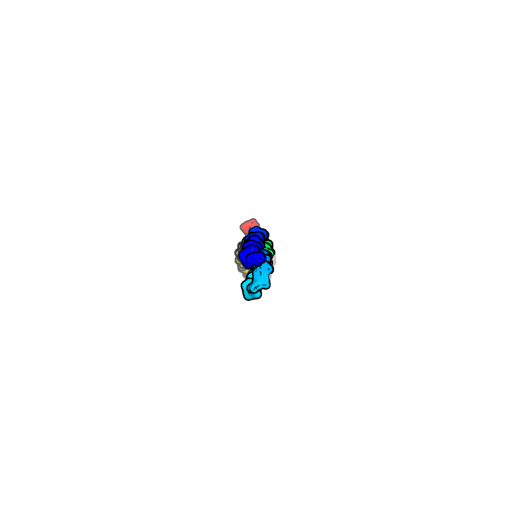N 1
ATOM 851 C CA . ARG A 1 112 ? 14.178 2.577 -27.717 1.00 88.81 112 ARG A CA 1
ATOM 852 C C . ARG A 1 112 ? 15.626 2.089 -27.740 1.00 88.81 112 ARG A C 1
ATOM 854 O O . ARG A 1 112 ? 16.362 2.463 -28.651 1.00 88.81 112 ARG A O 1
ATOM 861 N N . SER A 1 113 ? 16.027 1.281 -26.760 1.00 90.69 113 SER A N 1
ATOM 862 C CA . SER A 1 113 ? 17.356 0.665 -26.713 1.00 90.69 113 SER A CA 1
ATOM 863 C C . SER A 1 113 ? 17.563 -0.272 -27.899 1.00 90.69 113 SER A C 1
ATOM 865 O O . SER A 1 113 ? 18.525 -0.097 -28.637 1.00 90.69 113 SER A O 1
ATOM 867 N N . GLU A 1 114 ? 16.613 -1.173 -28.155 1.00 90.44 114 GLU A N 1
ATOM 868 C CA . GLU A 1 114 ? 16.638 -2.087 -29.306 1.00 90.44 114 GLU A CA 1
ATOM 869 C C . GLU A 1 114 ? 16.740 -1.320 -30.635 1.00 90.44 114 GLU A C 1
ATOM 871 O O . GLU A 1 114 ? 17.584 -1.622 -31.476 1.00 90.44 114 GLU A O 1
ATOM 876 N N . ALA A 1 115 ? 15.948 -0.254 -30.811 1.00 90.19 115 ALA A N 1
ATOM 877 C CA . ALA A 1 115 ? 16.039 0.596 -32.000 1.00 90.19 115 ALA A CA 1
ATOM 878 C C . ALA A 1 115 ? 17.414 1.280 -32.145 1.00 90.19 115 ALA A C 1
ATOM 880 O O . ALA A 1 115 ? 17.899 1.483 -33.259 1.00 90.19 115 ALA A O 1
ATOM 881 N N . SER A 1 116 ? 18.049 1.631 -31.024 1.00 89.19 116 SER A N 1
ATOM 882 C CA . SER A 1 116 ? 19.374 2.262 -31.009 1.00 89.19 116 SER A CA 1
ATOM 883 C C . SER A 1 116 ? 20.484 1.262 -31.341 1.00 89.19 116 SER A C 1
ATOM 885 O O . SER A 1 116 ? 21.439 1.622 -32.027 1.00 89.19 116 SER A O 1
ATOM 887 N N . GLU A 1 117 ? 20.350 0.008 -30.906 1.00 90.50 117 GLU A N 1
ATOM 888 C CA . GLU A 1 117 ? 21.255 -1.087 -31.269 1.00 90.50 117 GLU A CA 1
ATOM 889 C C . GLU A 1 117 ? 21.220 -1.357 -32.777 1.00 90.50 117 GLU A C 1
ATOM 891 O O . GLU A 1 117 ? 22.275 -1.357 -33.412 1.00 90.50 117 GLU A O 1
ATOM 896 N N . VAL A 1 118 ? 20.026 -1.450 -33.374 1.00 94.06 118 VAL A N 1
ATOM 897 C CA . VAL A 1 118 ? 19.863 -1.635 -34.829 1.00 94.06 118 VAL A CA 1
ATOM 898 C C . VAL A 1 118 ? 20.521 -0.497 -35.619 1.00 94.06 118 VAL A C 1
ATOM 900 O O . VAL A 1 118 ? 21.272 -0.744 -36.564 1.00 94.06 118 VAL A O 1
ATOM 903 N N . LEU A 1 119 ? 20.303 0.758 -35.212 1.00 91.19 119 LEU A N 1
ATOM 904 C CA . LEU A 1 119 ? 20.945 1.914 -35.849 1.00 91.19 119 LEU A CA 1
ATOM 905 C C . LEU A 1 119 ? 22.474 1.863 -35.730 1.00 91.19 119 LEU A C 1
ATOM 907 O O . LEU A 1 119 ? 23.187 2.217 -36.670 1.00 91.19 119 LEU A O 1
ATOM 911 N N . ASN A 1 120 ? 22.999 1.421 -34.588 1.00 91.31 120 ASN A N 1
ATOM 912 C CA . ASN A 1 120 ? 24.438 1.322 -34.375 1.00 91.31 120 ASN A CA 1
ATOM 913 C C . ASN A 1 120 ? 25.084 0.233 -35.250 1.00 91.31 120 ASN A C 1
ATOM 915 O O . ASN A 1 120 ? 26.181 0.429 -35.784 1.00 91.31 120 ASN A O 1
ATOM 919 N N . GLU A 1 121 ? 24.400 -0.894 -35.444 1.00 93.00 121 GLU A N 1
ATOM 920 C CA . GLU A 1 121 ? 24.821 -1.941 -36.377 1.00 93.00 121 GLU A CA 1
ATOM 921 C C . GLU A 1 121 ? 24.852 -1.421 -37.819 1.00 93.00 121 GLU A C 1
ATOM 923 O O . GLU A 1 121 ? 25.846 -1.612 -38.528 1.00 93.00 121 GLU A O 1
ATOM 928 N N . GLU A 1 122 ? 23.816 -0.693 -38.241 1.00 93.62 122 GLU A N 1
ATOM 929 C CA . GLU A 1 122 ? 23.740 -0.102 -39.578 1.00 93.62 122 GLU A CA 1
ATOM 930 C C . GLU A 1 122 ? 24.854 0.930 -39.815 1.00 93.62 122 GLU A C 1
ATOM 932 O O . GLU A 1 122 ? 25.555 0.880 -40.835 1.00 93.62 122 GLU A O 1
ATOM 937 N N . LEU A 1 123 ? 25.088 1.828 -38.853 1.00 89.00 123 LEU A N 1
ATOM 938 C CA . LEU A 1 123 ? 26.175 2.808 -38.914 1.00 89.00 123 LEU A CA 1
ATOM 939 C C . LEU A 1 123 ? 27.547 2.128 -38.976 1.00 89.00 123 LEU A C 1
ATOM 941 O O . LEU A 1 123 ? 28.401 2.532 -39.770 1.00 89.00 123 LEU A O 1
ATOM 945 N N . SER A 1 124 ? 27.750 1.062 -38.203 1.00 89.44 124 SER A N 1
ATOM 946 C CA . SER A 1 124 ? 28.988 0.275 -38.216 1.00 89.44 124 SER A CA 1
ATOM 947 C C . SER A 1 124 ? 29.207 -0.425 -39.559 1.00 89.44 124 SER A C 1
ATOM 949 O O . SER A 1 124 ? 30.321 -0.420 -40.103 1.00 89.44 124 SER A O 1
ATOM 951 N N . ALA A 1 125 ? 28.144 -0.973 -40.152 1.00 94.38 125 ALA A N 1
ATOM 952 C CA . ALA A 1 125 ? 28.189 -1.570 -41.482 1.00 94.38 125 ALA A CA 1
ATOM 953 C C . ALA A 1 125 ? 28.514 -0.520 -42.556 1.00 94.38 125 ALA A C 1
ATOM 955 O O . ALA A 1 125 ? 29.372 -0.760 -43.415 1.00 94.38 125 ALA A O 1
ATOM 956 N N . ARG A 1 126 ? 27.898 0.666 -42.487 1.00 91.50 126 ARG A N 1
ATOM 957 C CA . ARG A 1 126 ? 28.167 1.784 -43.403 1.00 91.50 126 ARG A CA 1
ATOM 958 C C . ARG A 1 126 ? 29.607 2.273 -43.286 1.00 91.50 126 ARG A C 1
ATOM 960 O O . ARG A 1 126 ? 30.287 2.406 -44.303 1.00 91.50 126 ARG A O 1
ATOM 967 N N . LEU A 1 127 ? 30.113 2.457 -42.067 1.00 91.25 127 LEU A N 1
ATOM 968 C CA . LEU A 1 127 ? 31.503 2.844 -41.825 1.00 91.25 127 LEU A CA 1
ATOM 969 C C . LEU A 1 127 ? 32.478 1.809 -42.401 1.00 91.25 127 LEU A C 1
ATOM 971 O O . LEU A 1 127 ? 33.445 2.168 -43.070 1.00 91.25 127 LEU A O 1
ATOM 975 N N . SER A 1 128 ? 32.193 0.520 -42.209 1.00 94.00 128 SER A N 1
ATOM 976 C CA . SER A 1 128 ? 33.009 -0.573 -42.747 1.00 94.00 128 SER A CA 1
ATOM 977 C C . SER A 1 128 ? 33.088 -0.549 -44.278 1.00 94.00 128 SER A C 1
ATOM 979 O O . SER A 1 128 ? 34.155 -0.811 -44.841 1.00 94.00 128 SER A O 1
ATOM 981 N N . ARG A 1 129 ? 31.987 -0.212 -44.968 1.00 94.50 129 ARG A N 1
ATOM 982 C CA . ARG A 1 129 ? 31.968 -0.028 -46.432 1.00 94.50 129 ARG A CA 1
ATOM 983 C C . ARG A 1 129 ? 32.820 1.168 -46.852 1.00 94.50 129 ARG A C 1
ATOM 985 O O . ARG A 1 129 ? 33.726 0.997 -47.663 1.00 94.50 129 ARG A O 1
ATOM 992 N N . LEU A 1 130 ? 32.631 2.323 -46.214 1.00 89.56 130 LEU A N 1
ATOM 993 C CA . LEU A 1 130 ? 33.397 3.540 -46.511 1.00 89.56 130 LEU A CA 1
ATOM 994 C C . LEU A 1 130 ? 34.906 3.358 -46.288 1.00 89.56 130 LEU A C 1
ATOM 996 O O . LEU A 1 130 ? 35.722 3.855 -47.061 1.00 89.56 130 LEU A O 1
ATOM 1000 N N . VAL A 1 131 ? 35.308 2.611 -45.256 1.00 93.94 131 VAL A N 1
ATOM 1001 C CA . VAL A 1 131 ? 36.723 2.290 -45.010 1.00 93.94 131 VAL A CA 1
ATOM 1002 C C . VAL A 1 131 ? 37.305 1.444 -46.147 1.00 93.94 131 VAL A C 1
ATOM 1004 O O . VAL A 1 131 ? 38.429 1.707 -46.590 1.00 93.94 131 VAL A O 1
ATOM 1007 N N . LYS A 1 132 ? 36.554 0.454 -46.646 1.00 94.31 132 LYS A N 1
ATOM 1008 C CA . LYS A 1 132 ? 36.970 -0.374 -47.789 1.00 94.31 132 LYS A CA 1
ATOM 1009 C C . LYS A 1 132 ? 37.084 0.457 -49.066 1.00 94.31 132 LYS A C 1
ATOM 1011 O O . LYS A 1 132 ? 38.120 0.390 -49.726 1.00 94.31 132 LYS A O 1
ATOM 1016 N N . GLU A 1 133 ? 36.084 1.280 -49.369 1.00 91.00 133 GLU A N 1
ATOM 1017 C CA . GLU A 1 133 ? 36.090 2.183 -50.528 1.00 91.00 133 GLU A CA 1
ATOM 1018 C C . GLU A 1 133 ? 37.277 3.149 -50.476 1.00 91.00 133 GLU A C 1
ATOM 1020 O O . GLU A 1 133 ? 38.036 3.263 -51.438 1.00 91.00 133 GLU A O 1
ATOM 1025 N N . ARG A 1 134 ? 37.531 3.770 -49.318 1.00 91.44 134 ARG A N 1
ATOM 1026 C CA . ARG A 1 134 ? 38.681 4.663 -49.121 1.00 91.44 134 ARG A CA 1
ATOM 1027 C C . ARG A 1 134 ? 40.014 3.957 -49.372 1.00 91.44 134 ARG A C 1
ATOM 1029 O O . ARG A 1 134 ? 40.942 4.563 -49.911 1.00 91.44 134 ARG A O 1
ATOM 1036 N N . ARG A 1 135 ? 40.146 2.687 -48.972 1.00 93.94 135 ARG A N 1
ATOM 1037 C CA . ARG A 1 135 ? 41.351 1.889 -49.245 1.00 93.94 135 ARG A CA 1
ATOM 1038 C C . ARG A 1 135 ? 41.517 1.636 -50.743 1.00 93.94 135 ARG A C 1
ATOM 1040 O O . ARG A 1 135 ? 42.601 1.886 -51.264 1.00 93.94 135 ARG A O 1
ATOM 1047 N N . GLN A 1 136 ? 40.453 1.211 -51.422 1.00 93.00 136 GLN A N 1
ATOM 1048 C CA . GLN A 1 136 ? 40.458 0.984 -52.870 1.00 93.00 136 GLN A CA 1
ATOM 1049 C C . GLN A 1 136 ? 40.806 2.264 -53.639 1.00 93.00 136 GLN A C 1
ATOM 1051 O O . GLN A 1 136 ? 41.646 2.235 -54.533 1.00 93.00 136 GLN A O 1
ATOM 1056 N N . GLN A 1 137 ? 40.240 3.407 -53.246 1.00 90.69 137 GLN A N 1
ATOM 1057 C CA . GLN A 1 137 ? 40.557 4.706 -53.842 1.00 90.69 137 GLN A CA 1
ATOM 1058 C C . GLN A 1 137 ? 42.038 5.069 -53.676 1.00 90.69 137 GLN A C 1
ATOM 1060 O O . GLN A 1 137 ? 42.670 5.504 -54.635 1.00 90.69 137 GLN A O 1
ATOM 1065 N N . ARG A 1 138 ? 42.628 4.850 -52.493 1.00 92.19 138 ARG A N 1
ATOM 1066 C CA . ARG A 1 138 ? 44.067 5.081 -52.268 1.00 92.19 138 ARG A CA 1
ATOM 1067 C C . ARG A 1 138 ? 44.949 4.183 -53.129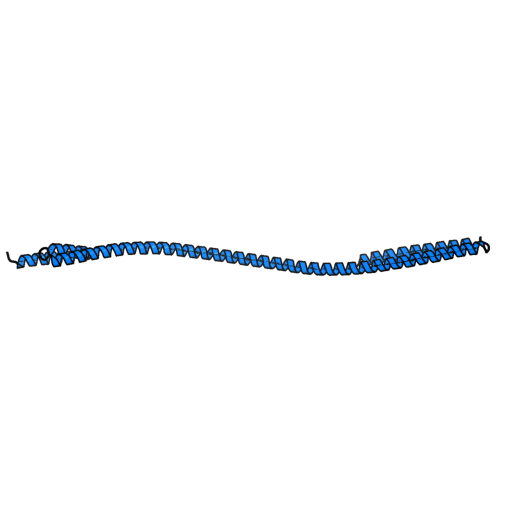 1.00 92.19 138 ARG A C 1
ATOM 1069 O O . ARG A 1 138 ? 45.962 4.644 -53.643 1.00 92.19 138 ARG A O 1
ATOM 1076 N N . GLU A 1 139 ? 44.594 2.910 -53.265 1.00 94.19 139 GLU A N 1
ATOM 1077 C CA . GLU A 1 139 ? 45.318 1.972 -54.131 1.00 94.19 139 GLU A CA 1
ATOM 1078 C C . GLU A 1 139 ? 45.205 2.390 -55.604 1.00 94.19 139 GLU A C 1
ATOM 1080 O O . GLU A 1 139 ? 46.209 2.430 -56.313 1.00 94.19 139 GLU A O 1
ATOM 1085 N N . TYR A 1 140 ? 44.018 2.811 -56.039 1.00 89.88 140 TYR A N 1
ATOM 1086 C CA . TYR A 1 140 ? 43.794 3.322 -57.386 1.00 89.88 140 TYR A CA 1
ATOM 1087 C C . TYR A 1 140 ? 44.596 4.600 -57.679 1.00 89.88 140 TYR A C 1
ATOM 1089 O O . TYR A 1 140 ? 45.219 4.701 -58.735 1.00 89.88 140 TYR A O 1
ATOM 1097 N N . ILE A 1 141 ? 44.656 5.543 -56.731 1.00 88.56 141 ILE A N 1
ATOM 1098 C CA . ILE A 1 141 ? 45.490 6.750 -56.847 1.00 88.56 141 ILE A CA 1
ATOM 1099 C C . ILE A 1 141 ? 46.961 6.370 -57.047 1.00 88.56 141 ILE A C 1
ATOM 1101 O O . ILE A 1 141 ? 47.585 6.871 -57.975 1.00 88.56 141 ILE A O 1
ATOM 1105 N N . LYS A 1 142 ? 47.498 5.423 -56.267 1.00 91.56 142 LYS A N 1
ATOM 1106 C CA . LYS A 1 142 ? 48.887 4.956 -56.437 1.00 91.56 142 LYS A CA 1
ATOM 1107 C C . LYS A 1 142 ? 49.146 4.369 -57.827 1.00 91.56 142 LYS A C 1
ATOM 1109 O O . LYS A 1 142 ? 50.204 4.602 -58.408 1.00 91.56 142 LYS A O 1
ATOM 1114 N N . LEU A 1 143 ? 48.195 3.605 -58.370 1.00 92.62 143 LEU A N 1
ATOM 1115 C CA . LEU A 1 143 ? 48.304 3.046 -59.723 1.00 92.62 143 LEU A CA 1
ATOM 1116 C C . LEU A 1 143 ? 48.291 4.142 -60.795 1.00 92.62 143 LEU A C 1
ATOM 1118 O O . LEU A 1 143 ? 49.056 4.067 -61.763 1.00 92.62 143 LEU A O 1
ATOM 1122 N N . LEU A 1 144 ? 47.457 5.169 -60.618 1.00 86.81 144 LEU A N 1
ATOM 1123 C CA . LEU A 1 144 ? 47.445 6.339 -61.492 1.00 86.81 144 LEU A CA 1
ATOM 1124 C C . LEU A 1 144 ? 48.760 7.113 -61.413 1.00 86.81 144 LEU A C 1
ATOM 1126 O O . LEU A 1 144 ? 49.355 7.384 -62.452 1.00 86.81 144 LEU A O 1
ATOM 1130 N N . GLU A 1 145 ? 49.254 7.409 -60.212 1.00 89.62 145 GLU A N 1
ATOM 1131 C CA . GLU A 1 145 ? 50.534 8.094 -59.997 1.00 89.62 145 GLU A CA 1
ATOM 1132 C C . GLU A 1 145 ? 51.694 7.338 -60.663 1.00 89.62 145 GLU A C 1
ATOM 1134 O O . GLU A 1 145 ? 52.501 7.940 -61.375 1.00 89.62 145 GLU A O 1
ATOM 1139 N N . ALA A 1 146 ? 51.743 6.009 -60.520 1.00 90.31 146 ALA A N 1
ATOM 1140 C CA . ALA A 1 146 ? 52.741 5.167 -61.179 1.00 90.31 146 ALA A CA 1
ATOM 1141 C C . ALA A 1 146 ? 52.621 5.202 -62.713 1.00 90.31 146 ALA A C 1
ATOM 1143 O O . ALA A 1 146 ? 53.628 5.289 -63.422 1.00 90.31 146 ALA A O 1
ATOM 1144 N N . SER A 1 147 ? 51.395 5.172 -63.239 1.00 85.94 147 SER A N 1
ATOM 1145 C CA . SER A 1 147 ? 51.133 5.250 -64.681 1.00 85.94 147 SER A CA 1
ATOM 1146 C C . SER A 1 147 ? 51.546 6.605 -65.258 1.00 85.94 147 SER A C 1
ATOM 1148 O O . SER A 1 147 ? 52.202 6.653 -66.299 1.00 85.94 147 SER A O 1
ATOM 1150 N N . VAL A 1 148 ? 51.240 7.697 -64.552 1.00 87.62 148 VAL A N 1
ATOM 1151 C CA . VAL A 1 148 ? 51.662 9.061 -64.903 1.00 87.62 148 VAL A CA 1
ATOM 1152 C C . VAL A 1 148 ? 53.185 9.177 -64.879 1.00 87.62 148 VAL A C 1
ATOM 1154 O O . VAL A 1 148 ? 53.770 9.702 -65.826 1.00 87.62 148 VAL A O 1
ATOM 1157 N N . ALA A 1 149 ? 53.856 8.641 -63.855 1.00 81.88 149 ALA A N 1
ATOM 1158 C CA . ALA A 1 149 ? 55.316 8.643 -63.777 1.00 81.88 149 ALA A CA 1
ATOM 1159 C C . ALA A 1 149 ? 55.961 7.872 -64.943 1.00 81.88 149 ALA A C 1
ATOM 1161 O O . ALA A 1 149 ? 56.926 8.359 -65.541 1.00 81.88 149 ALA A O 1
ATOM 1162 N N . ARG A 1 150 ? 55.404 6.706 -65.307 1.00 84.69 150 ARG A N 1
ATOM 1163 C CA . ARG A 1 150 ? 55.856 5.902 -66.453 1.00 84.69 150 ARG A CA 1
ATOM 1164 C C . ARG A 1 150 ? 55.698 6.662 -67.767 1.00 84.69 150 ARG A C 1
ATOM 1166 O O . ARG A 1 150 ? 56.666 6.758 -68.517 1.00 84.69 150 ARG A O 1
ATOM 1173 N N . LEU A 1 151 ? 54.520 7.231 -68.021 1.00 79.81 151 LEU A N 1
ATOM 1174 C CA . LEU A 1 151 ? 54.250 8.014 -69.230 1.00 79.81 151 LEU A CA 1
ATOM 1175 C C . LEU A 1 151 ? 55.148 9.255 -69.307 1.00 79.81 151 LEU A C 1
ATOM 1177 O O . LEU A 1 151 ? 55.766 9.502 -70.336 1.00 79.81 151 LEU A O 1
ATOM 1181 N N . GLY A 1 152 ? 55.325 9.988 -68.204 1.00 77.38 152 GLY A N 1
ATOM 1182 C CA . GLY A 1 152 ? 56.255 11.119 -68.140 1.00 77.38 152 GLY A CA 1
ATOM 1183 C C . GLY A 1 152 ? 57.718 10.715 -68.368 1.00 77.38 152 GLY A C 1
ATOM 1184 O O . GLY A 1 152 ? 58.487 11.463 -68.968 1.00 77.38 152 GLY A O 1
ATOM 1185 N N . GLY A 1 153 ? 58.124 9.522 -67.923 1.00 78.19 153 GLY A N 1
ATOM 1186 C CA . GLY A 1 153 ? 59.431 8.936 -68.232 1.00 78.19 153 GLY A CA 1
ATOM 1187 C C . GLY A 1 153 ? 59.594 8.591 -69.713 1.00 78.19 153 GLY A C 1
ATOM 1188 O O . GLY A 1 153 ? 60.615 8.938 -70.303 1.00 78.19 153 GLY A O 1
ATOM 1189 N N . GLN A 1 154 ? 58.579 7.970 -70.318 1.00 72.44 154 GLN A N 1
ATOM 1190 C CA . GLN A 1 154 ? 58.557 7.631 -71.743 1.00 72.44 154 GLN A CA 1
ATOM 1191 C C . GLN A 1 154 ? 58.599 8.879 -72.624 1.00 72.44 154 GLN A C 1
ATOM 1193 O O . GLN A 1 154 ? 59.403 8.925 -73.544 1.00 72.44 154 GLN A O 1
ATOM 1198 N N . LEU A 1 155 ? 57.832 9.919 -72.295 1.00 66.62 155 LEU A N 1
ATOM 1199 C CA . LEU A 1 155 ? 57.850 11.198 -73.010 1.00 66.62 155 LEU A CA 1
ATOM 1200 C C . LEU A 1 155 ? 59.218 11.884 -72.926 1.00 66.62 155 LEU A C 1
ATOM 1202 O O . LEU A 1 155 ? 59.744 12.318 -73.942 1.00 66.62 155 LEU A O 1
ATOM 1206 N N . ARG A 1 156 ? 59.864 11.894 -71.751 1.00 65.88 156 ARG A N 1
ATOM 1207 C CA . ARG A 1 156 ? 61.238 12.415 -71.607 1.00 65.88 156 ARG A CA 1
ATOM 1208 C C . ARG A 1 156 ? 62.276 11.588 -72.370 1.00 65.88 156 ARG A C 1
ATOM 1210 O O . ARG A 1 156 ? 63.265 12.140 -72.850 1.00 65.88 156 ARG A O 1
ATOM 1217 N N . GLY A 1 157 ? 62.090 10.271 -72.450 1.00 60.69 157 GLY A N 1
ATOM 1218 C CA . GLY A 1 157 ? 62.914 9.385 -73.276 1.00 60.69 157 GLY A CA 1
ATOM 1219 C C . GLY A 1 157 ? 62.705 9.644 -74.767 1.00 60.69 157 GLY A C 1
ATOM 1220 O O . GLY A 1 157 ? 63.674 9.709 -75.521 1.00 60.69 157 GLY A O 1
ATOM 1221 N N . HIS A 1 158 ? 61.457 9.882 -75.168 1.00 56.94 158 HIS A N 1
ATOM 1222 C CA . HIS A 1 158 ? 61.090 10.214 -76.534 1.00 56.94 158 HIS A CA 1
ATOM 1223 C C . HIS A 1 158 ? 61.646 11.581 -76.939 1.00 56.94 158 HIS A C 1
ATOM 1225 O O . HIS A 1 158 ? 62.300 11.658 -77.969 1.00 56.94 158 HIS A O 1
ATOM 1231 N N . ASP A 1 159 ? 61.538 12.613 -76.097 1.00 56.31 159 ASP A N 1
ATOM 1232 C CA . ASP A 1 159 ? 62.157 13.933 -76.302 1.00 56.31 159 ASP A CA 1
ATOM 1233 C C . ASP A 1 159 ? 63.681 13.860 -76.476 1.00 56.31 159 ASP A C 1
ATOM 1235 O O . ASP A 1 159 ? 64.270 14.635 -77.232 1.00 56.31 159 ASP A O 1
ATOM 1239 N N . ARG A 1 160 ? 64.348 12.927 -75.784 1.00 56.00 160 ARG A N 1
ATOM 1240 C CA . ARG A 1 160 ? 65.783 12.671 -75.986 1.00 56.00 160 ARG A CA 1
ATOM 1241 C C . ARG A 1 160 ? 66.054 11.970 -77.317 1.00 56.00 160 ARG A C 1
ATOM 1243 O O . ARG A 1 160 ? 67.009 12.349 -77.984 1.00 56.00 160 ARG A O 1
ATOM 1250 N N . GLY A 1 161 ? 65.215 11.019 -77.730 1.00 52.62 161 GLY A N 1
ATOM 1251 C CA . GLY A 1 161 ? 65.290 10.384 -79.053 1.00 52.62 161 GLY A CA 1
ATOM 1252 C C . GLY A 1 161 ? 64.998 11.350 -80.210 1.00 52.62 161 GLY A C 1
ATOM 1253 O O . GLY A 1 161 ? 65.687 11.328 -81.222 1.00 52.62 161 GLY A O 1
ATOM 1254 N N . LEU A 1 162 ? 64.058 12.279 -80.023 1.00 48.62 162 LEU A N 1
ATOM 1255 C CA . LEU A 1 162 ? 63.685 13.329 -80.981 1.00 48.62 162 LEU A CA 1
ATOM 1256 C C . LEU A 1 162 ? 64.715 14.458 -81.091 1.00 48.62 162 LEU A C 1
ATOM 1258 O O . LEU A 1 162 ? 64.718 15.205 -82.061 1.00 48.62 162 LEU A O 1
ATOM 1262 N N . ARG A 1 163 ? 65.619 14.606 -80.117 1.00 50.31 163 ARG A N 1
ATOM 1263 C CA . ARG A 1 163 ? 66.809 15.456 -80.294 1.00 50.31 163 ARG A CA 1
ATOM 1264 C C . ARG A 1 163 ? 67.883 14.797 -81.160 1.00 50.31 163 ARG A C 1
ATOM 1266 O O . ARG A 1 163 ? 68.739 15.513 -81.662 1.00 50.31 163 ARG A O 1
ATOM 1273 N N . ILE A 1 164 ? 67.849 13.472 -81.311 1.00 52.56 164 ILE A N 1
ATOM 1274 C CA . ILE A 1 164 ? 68.824 12.695 -82.092 1.00 52.56 164 ILE A CA 1
ATOM 1275 C C . ILE A 1 164 ? 68.343 12.507 -83.546 1.00 52.56 164 ILE A C 1
ATOM 1277 O O . ILE A 1 164 ? 69.169 12.342 -84.438 1.00 52.56 164 ILE A O 1
ATOM 1281 N N . CYS A 1 165 ? 67.036 12.629 -83.812 1.00 48.03 165 CYS A N 1
ATOM 1282 C CA . CYS A 1 165 ? 66.454 12.623 -85.160 1.00 48.03 165 CYS A CA 1
ATOM 1283 C C . CYS A 1 165 ? 65.609 13.894 -85.396 1.00 48.03 165 CYS A C 1
ATOM 1285 O O . CYS A 1 165 ? 64.584 14.060 -84.743 1.00 48.03 165 CYS A O 1
ATOM 1287 N N . ASP A 1 166 ? 66.068 14.784 -86.291 1.00 52.88 166 ASP A N 1
ATOM 1288 C CA . ASP A 1 166 ? 65.441 16.032 -86.789 1.00 52.88 166 ASP A CA 1
ATOM 1289 C C . ASP A 1 166 ? 64.288 16.622 -85.948 1.00 52.88 166 ASP A C 1
ATOM 1291 O O . ASP A 1 166 ? 63.099 16.579 -86.276 1.00 52.88 166 ASP A O 1
ATOM 1295 N N . GLY A 1 167 ? 64.676 17.243 -84.833 1.00 52.97 167 GLY A N 1
ATOM 1296 C CA . GLY A 1 167 ? 63.802 17.652 -83.731 1.00 52.97 167 GLY A CA 1
ATOM 1297 C C . GLY A 1 167 ? 62.854 18.839 -83.944 1.00 52.97 167 GLY A C 1
ATOM 1298 O O . GLY A 1 167 ? 62.518 19.487 -82.950 1.00 52.97 167 GLY A O 1
ATOM 1299 N N . ALA A 1 168 ? 62.419 19.142 -85.171 1.00 55.62 168 ALA A N 1
ATOM 1300 C CA . ALA A 1 168 ? 61.462 20.222 -85.459 1.00 55.62 168 ALA A CA 1
ATOM 1301 C C . ALA A 1 168 ? 60.054 19.719 -85.829 1.00 55.62 168 ALA A C 1
ATOM 1303 O O . ALA A 1 168 ? 59.067 20.331 -85.421 1.00 55.62 168 ALA A O 1
ATOM 1304 N N . LEU A 1 169 ? 59.946 18.599 -86.550 1.00 53.97 169 LEU A N 1
ATOM 1305 C CA . LEU A 1 169 ? 58.654 18.052 -86.987 1.00 53.97 169 LEU A CA 1
ATOM 1306 C C . LEU A 1 169 ? 57.968 17.237 -85.884 1.00 53.97 169 LEU A C 1
ATOM 1308 O O . LEU A 1 169 ? 56.792 17.447 -85.601 1.00 53.97 169 LEU A O 1
ATOM 1312 N N . HIS A 1 170 ? 58.720 16.407 -85.163 1.00 54.38 170 HIS A N 1
ATOM 1313 C CA . HIS A 1 170 ? 58.144 15.537 -84.137 1.00 54.38 170 HIS A CA 1
ATOM 1314 C C . HIS A 1 170 ? 57.732 16.240 -82.832 1.00 54.38 170 HIS A C 1
ATOM 1316 O O . HIS A 1 170 ? 56.912 15.704 -82.094 1.00 54.38 170 HIS A O 1
ATOM 1322 N N . ARG A 1 171 ? 58.231 17.452 -82.533 1.00 55.47 171 ARG A N 1
ATOM 1323 C CA . ARG A 1 171 ? 57.766 18.194 -81.342 1.00 55.47 171 ARG A CA 1
ATOM 1324 C C . ARG A 1 171 ? 56.305 18.625 -81.456 1.00 55.47 171 ARG A C 1
ATOM 1326 O O . ARG A 1 171 ? 55.597 18.574 -80.461 1.00 55.47 171 ARG A O 1
ATOM 1333 N N . ARG A 1 172 ? 55.839 18.995 -82.656 1.00 60.62 172 ARG A N 1
ATOM 1334 C CA . ARG A 1 172 ? 54.434 19.385 -82.867 1.00 60.62 172 ARG A CA 1
ATOM 1335 C C . ARG A 1 172 ? 53.484 18.205 -82.691 1.00 60.62 172 ARG A C 1
ATOM 1337 O O . ARG A 1 172 ? 52.467 18.352 -82.028 1.00 60.62 172 ARG A O 1
ATOM 1344 N N . GLU A 1 173 ? 53.850 17.037 -83.213 1.00 61.16 173 GLU A N 1
ATOM 1345 C CA . GLU A 1 173 ? 53.032 15.825 -83.083 1.00 61.16 173 GLU A CA 1
ATOM 1346 C C . GLU A 1 173 ? 52.959 15.329 -81.631 1.00 61.16 173 GLU A C 1
ATOM 1348 O O . GLU A 1 173 ? 51.888 14.945 -81.162 1.00 61.16 173 GLU A O 1
ATOM 1353 N N . VAL A 1 174 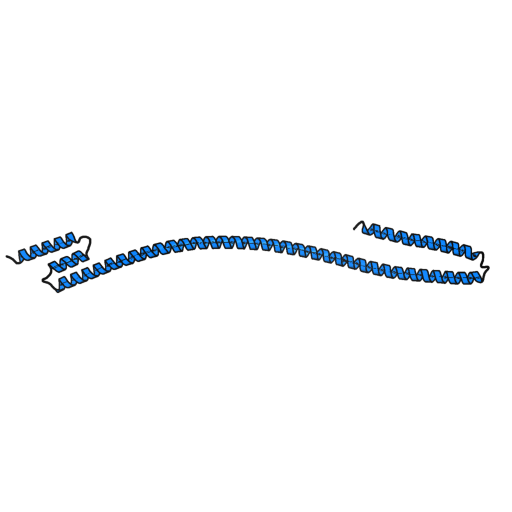? 54.068 15.382 -80.883 1.00 61.62 174 VAL A N 1
ATOM 1354 C CA . VAL A 1 174 ? 54.075 15.004 -79.460 1.00 61.62 174 VAL A CA 1
ATOM 1355 C C . VAL A 1 174 ? 53.316 16.018 -78.603 1.00 61.62 174 VAL A C 1
ATOM 1357 O O . VAL A 1 174 ? 52.571 15.606 -77.713 1.00 61.62 174 VAL A O 1
ATOM 1360 N N . ASP A 1 175 ? 53.436 17.320 -78.880 1.00 65.44 175 ASP A N 1
ATOM 1361 C CA . ASP A 1 175 ? 52.669 18.355 -78.178 1.00 65.44 175 ASP A CA 1
ATOM 1362 C C . ASP A 1 175 ? 51.160 18.214 -78.440 1.00 65.44 175 ASP A C 1
ATOM 1364 O O . ASP A 1 175 ? 50.362 18.293 -77.503 1.00 65.44 175 ASP A O 1
ATOM 1368 N N . GLU A 1 176 ? 50.747 17.915 -79.675 1.00 69.25 176 GLU A N 1
ATOM 1369 C CA . GLU A 1 176 ? 49.344 17.634 -80.007 1.00 69.25 176 GLU A CA 1
ATOM 1370 C C . GLU A 1 176 ? 48.823 16.376 -79.297 1.00 69.25 176 GLU A C 1
ATOM 1372 O O . GLU A 1 176 ? 47.719 16.390 -78.742 1.00 69.25 176 GLU A O 1
ATOM 1377 N N . GLN A 1 177 ? 49.627 15.311 -79.217 1.00 65.25 177 GLN A N 1
ATOM 1378 C CA . GLN A 1 177 ? 49.257 14.093 -78.488 1.00 65.25 177 GLN A CA 1
ATOM 1379 C C . GLN A 1 177 ? 49.216 14.297 -76.968 1.00 65.25 177 GLN A C 1
ATOM 1381 O O . GLN A 1 177 ? 48.343 13.746 -76.297 1.00 65.25 177 GLN A O 1
ATOM 1386 N N . LEU A 1 178 ? 50.098 15.125 -76.404 1.00 62.59 178 LEU A N 1
ATOM 1387 C CA . LEU A 1 178 ? 50.087 15.493 -74.986 1.00 62.59 178 LEU A CA 1
ATOM 1388 C C . LEU A 1 178 ? 48.868 16.342 -74.615 1.00 62.59 178 LEU A C 1
ATOM 1390 O O . LEU A 1 178 ? 48.283 16.139 -73.547 1.00 62.59 178 LEU A O 1
ATOM 1394 N N . VAL A 1 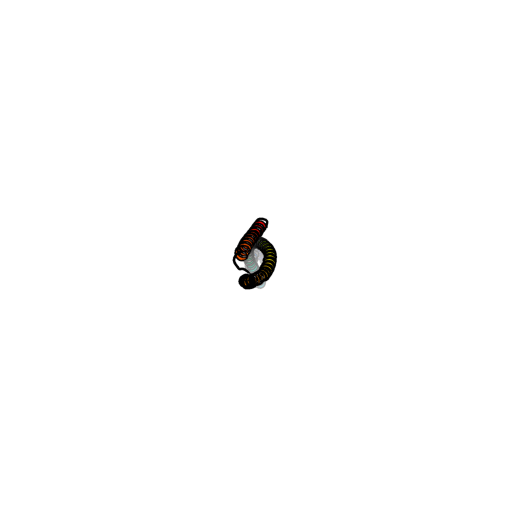179 ? 48.464 17.266 -75.489 1.00 71.31 179 VAL A N 1
ATOM 1395 C CA . VAL A 1 179 ? 47.236 18.058 -75.327 1.00 71.31 179 VAL A CA 1
ATOM 1396 C C . VAL A 1 179 ? 46.000 17.163 -75.429 1.00 71.31 179 VAL A C 1
ATOM 1398 O O . VAL A 1 179 ? 45.096 17.283 -74.600 1.00 71.31 179 VAL A O 1
ATOM 1401 N N . ALA A 1 180 ? 45.970 16.225 -76.379 1.00 69.12 180 ALA A N 1
ATOM 1402 C CA . ALA A 1 180 ? 44.889 15.248 -76.499 1.00 69.12 180 ALA A CA 1
ATOM 1403 C C . ALA A 1 180 ? 44.802 14.329 -75.268 1.00 69.12 180 ALA A C 1
ATOM 1405 O O . ALA A 1 180 ? 43.714 14.113 -74.729 1.00 69.12 180 ALA A O 1
ATOM 1406 N N . PHE A 1 181 ? 45.944 13.853 -74.762 1.00 61.91 181 PHE A N 1
ATOM 1407 C CA . PHE A 1 181 ? 45.997 13.015 -73.567 1.00 61.91 181 PHE A CA 1
ATOM 1408 C C . PHE A 1 181 ? 45.508 13.769 -72.323 1.00 61.91 181 PHE A C 1
ATOM 1410 O O . PHE A 1 181 ? 44.640 13.249 -71.620 1.00 61.91 181 PHE A O 1
ATOM 1417 N N . ARG A 1 182 ? 45.966 15.013 -72.093 1.00 63.81 182 ARG A N 1
ATOM 1418 C CA . ARG A 1 182 ? 45.496 15.850 -70.970 1.00 63.81 182 ARG A CA 1
ATOM 1419 C C . ARG A 1 182 ? 43.990 16.090 -71.014 1.00 63.81 182 ARG A C 1
ATOM 1421 O O . ARG A 1 182 ? 43.329 15.869 -70.002 1.00 63.81 182 ARG A O 1
ATOM 1428 N N . ARG A 1 183 ? 43.443 16.441 -72.183 1.00 61.16 183 ARG A N 1
ATOM 1429 C CA . ARG A 1 183 ? 41.993 16.616 -72.370 1.00 61.16 183 ARG A CA 1
ATOM 1430 C C . ARG A 1 183 ? 41.216 15.335 -72.065 1.00 61.16 183 ARG A C 1
ATOM 1432 O O . ARG A 1 183 ? 40.172 15.406 -71.425 1.00 61.16 183 ARG A O 1
ATOM 1439 N N . SER A 1 184 ? 41.737 14.168 -72.453 1.00 57.09 184 SER A N 1
ATOM 1440 C CA . SER A 1 184 ? 41.094 12.885 -72.135 1.00 57.09 184 SER A CA 1
ATOM 1441 C C . SER A 1 184 ? 41.124 12.563 -70.635 1.00 57.09 184 SER A C 1
ATOM 1443 O O . SER A 1 184 ? 40.153 12.039 -70.095 1.00 57.09 184 SER A O 1
ATOM 1445 N N . THR A 1 185 ? 42.203 12.927 -69.930 1.00 55.03 185 THR A N 1
ATOM 1446 C CA . THR A 1 185 ? 42.320 12.701 -68.482 1.00 55.03 185 THR A CA 1
ATOM 1447 C C . THR A 1 185 ? 41.507 13.693 -67.653 1.00 55.03 185 THR A C 1
ATOM 1449 O O . THR A 1 185 ? 40.985 13.309 -66.611 1.00 55.03 185 THR A O 1
ATOM 1452 N N . GLU A 1 186 ? 41.346 14.936 -68.118 1.00 53.28 186 GLU A N 1
ATOM 1453 C CA . GLU A 1 186 ? 40.447 15.924 -67.504 1.00 53.28 186 GLU A CA 1
ATOM 1454 C C . GLU A 1 186 ? 38.979 15.498 -67.650 1.00 53.28 186 GLU A C 1
ATOM 1456 O O . GLU A 1 186 ? 38.225 15.579 -66.682 1.00 53.28 186 GLU A O 1
ATOM 1461 N N . PHE A 1 187 ? 38.595 14.924 -68.797 1.00 52.50 187 PHE A N 1
ATOM 1462 C CA . PHE A 1 187 ? 37.269 14.323 -68.982 1.00 52.50 187 PHE A CA 1
ATOM 1463 C C . PHE A 1 187 ? 37.047 13.093 -68.086 1.00 52.50 187 PHE A C 1
ATOM 1465 O O . PHE A 1 187 ? 36.015 12.986 -67.427 1.00 52.50 187 PHE A O 1
ATOM 1472 N N . ALA A 1 188 ? 38.036 12.200 -67.976 1.00 50.38 188 ALA A N 1
ATOM 1473 C CA . ALA A 1 188 ? 37.939 11.005 -67.131 1.00 50.38 188 ALA A CA 1
ATOM 1474 C C . ALA A 1 188 ? 37.939 11.310 -65.616 1.00 50.38 188 ALA A C 1
ATOM 1476 O O . ALA A 1 188 ? 37.447 10.506 -64.818 1.00 50.38 188 ALA A O 1
ATOM 1477 N N . ALA A 1 189 ? 38.497 12.452 -65.200 1.00 48.06 189 ALA A N 1
ATOM 1478 C CA . ALA A 1 189 ? 38.420 12.941 -63.824 1.00 48.06 189 ALA A CA 1
ATOM 1479 C C . ALA A 1 189 ? 37.069 13.618 -63.526 1.00 48.06 189 ALA A C 1
ATOM 1481 O O . ALA A 1 189 ? 36.544 13.440 -62.427 1.00 48.06 189 ALA A O 1
ATOM 1482 N N . ALA A 1 190 ? 36.483 14.322 -64.503 1.00 51.62 190 ALA A N 1
ATOM 1483 C CA . ALA A 1 190 ? 35.164 14.946 -64.390 1.00 51.62 190 ALA A CA 1
ATOM 1484 C C . ALA A 1 190 ? 34.022 13.911 -64.352 1.00 51.62 190 ALA A C 1
ATOM 1486 O O . ALA A 1 190 ? 33.166 13.984 -63.473 1.00 51.62 190 ALA A O 1
ATOM 1487 N N . GLU A 1 191 ? 34.057 12.878 -65.202 1.00 51.00 191 GLU A N 1
ATOM 1488 C CA . GLU A 1 191 ? 33.027 11.822 -65.206 1.00 51.00 191 GLU A CA 1
ATOM 1489 C C . GLU A 1 191 ? 32.979 11.019 -63.894 1.00 51.00 191 GLU A C 1
ATOM 1491 O O . GLU A 1 191 ? 31.927 10.518 -63.503 1.00 51.00 191 GLU A O 1
ATOM 1496 N N . ARG A 1 192 ? 34.090 10.914 -63.151 1.00 48.28 192 ARG A N 1
ATOM 1497 C CA . ARG A 1 192 ? 34.111 10.203 -61.858 1.00 48.28 192 ARG A CA 1
ATOM 1498 C C . ARG A 1 192 ? 33.488 10.984 -60.703 1.00 48.28 192 ARG A C 1
ATOM 1500 O O . ARG A 1 192 ? 33.086 10.358 -59.722 1.00 48.28 192 ARG A O 1
ATOM 1507 N N . TRP A 1 193 ? 33.412 12.311 -60.787 1.00 43.56 193 TRP A N 1
ATOM 1508 C CA . TRP A 1 193 ? 32.753 13.130 -59.764 1.00 43.56 193 TRP A CA 1
ATOM 1509 C C . TRP A 1 193 ? 31.227 13.097 -59.888 1.00 43.56 193 TRP A C 1
ATOM 1511 O O . TRP A 1 193 ? 30.551 13.032 -58.859 1.00 43.56 193 TRP A O 1
ATOM 1521 N N . ASP A 1 194 ? 30.684 13.001 -61.104 1.00 49.50 194 ASP A N 1
ATOM 1522 C CA . ASP A 1 194 ? 29.230 12.943 -61.310 1.00 49.50 194 ASP A CA 1
ATOM 1523 C C . ASP A 1 194 ? 28.597 11.627 -60.821 1.00 49.50 194 ASP A C 1
ATOM 1525 O O . ASP A 1 194 ? 27.526 11.642 -60.210 1.00 49.50 194 ASP A O 1
ATOM 1529 N N . TYR A 1 195 ? 29.283 10.485 -60.951 1.00 44.62 195 TYR A N 1
ATOM 1530 C CA . TYR A 1 195 ? 28.767 9.211 -60.419 1.00 44.62 195 TYR A CA 1
ATOM 1531 C C . TYR A 1 195 ? 28.812 9.116 -58.881 1.00 44.62 195 TYR A C 1
ATOM 1533 O O . TYR A 1 195 ? 28.003 8.401 -58.286 1.00 44.62 195 TYR A O 1
ATOM 1541 N N . SER A 1 196 ? 29.708 9.856 -58.214 1.00 50.22 196 SER A N 1
ATOM 1542 C CA . SER A 1 196 ? 29.787 9.886 -56.744 1.00 50.22 196 SER A CA 1
ATOM 1543 C C . SER A 1 196 ? 28.690 10.745 -56.105 1.00 50.22 196 SER A C 1
ATOM 1545 O O . SER A 1 196 ? 28.297 10.465 -54.974 1.00 50.22 196 SER A O 1
ATOM 1547 N N . LEU A 1 197 ? 28.199 11.777 -56.800 1.00 48.78 197 LEU A N 1
ATOM 1548 C CA . LEU A 1 197 ? 27.102 12.632 -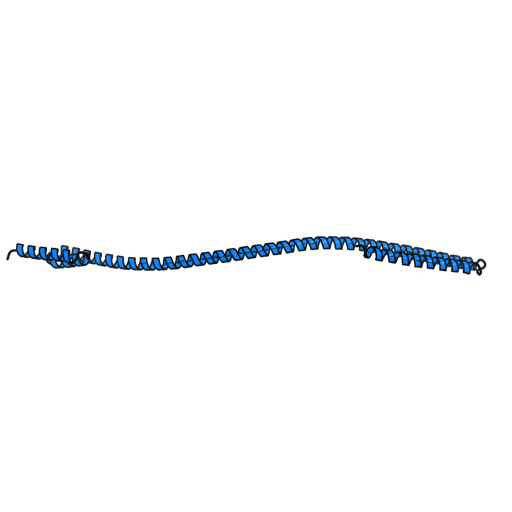56.328 1.00 48.78 197 LEU A CA 1
ATOM 1549 C C . LEU A 1 197 ? 25.726 12.035 -56.651 1.00 48.78 197 LEU A C 1
ATOM 1551 O O . LEU A 1 197 ? 24.830 12.097 -55.812 1.00 48.78 197 LEU A O 1
ATOM 1555 N N . ALA A 1 198 ? 25.570 11.364 -57.797 1.00 48.44 198 ALA A N 1
ATOM 1556 C CA . ALA A 1 198 ? 24.323 10.678 -58.142 1.00 48.44 198 ALA A CA 1
ATOM 1557 C C . ALA A 1 198 ? 24.015 9.489 -57.208 1.00 48.44 198 ALA A C 1
ATOM 1559 O O . ALA A 1 198 ? 22.860 9.264 -56.854 1.00 48.44 198 ALA A O 1
ATOM 1560 N N . SER A 1 199 ? 25.037 8.767 -56.732 1.00 46.28 199 SER A N 1
ATOM 1561 C CA . SER A 1 199 ? 24.856 7.669 -55.768 1.00 46.28 199 SER A CA 1
ATOM 1562 C C . SER A 1 199 ? 24.582 8.137 -54.331 1.00 46.28 199 SER A C 1
ATOM 1564 O O . SER A 1 199 ? 24.104 7.339 -53.528 1.00 46.28 199 SER A O 1
ATOM 1566 N N . ALA A 1 200 ? 24.879 9.394 -53.988 1.00 47.94 200 ALA A N 1
ATOM 1567 C CA . ALA A 1 200 ? 24.594 9.966 -52.668 1.00 47.94 200 ALA A CA 1
ATOM 1568 C C . ALA A 1 200 ? 23.177 10.566 -52.566 1.00 47.94 200 ALA A C 1
ATOM 1570 O O . ALA A 1 200 ? 22.721 10.860 -51.466 1.00 47.94 200 ALA A O 1
ATOM 1571 N N . ALA A 1 201 ? 22.482 10.737 -53.696 1.00 48.00 201 ALA A N 1
ATOM 1572 C CA . ALA A 1 201 ? 21.134 11.304 -53.764 1.00 48.00 201 ALA A CA 1
ATOM 1573 C C . ALA A 1 201 ? 20.007 10.247 -53.822 1.00 48.00 201 ALA A C 1
ATOM 1575 O O . ALA A 1 201 ? 18.835 10.615 -53.848 1.00 48.00 201 ALA A O 1
ATOM 1576 N N . VAL A 1 202 ? 20.339 8.949 -53.848 1.00 49.53 202 VAL A N 1
ATOM 1577 C CA . VAL A 1 202 ? 19.370 7.833 -53.964 1.00 49.53 202 VAL A CA 1
ATOM 1578 C C . VAL A 1 202 ? 19.543 6.805 -52.826 1.00 49.53 202 VAL A C 1
ATOM 1580 O O . VAL A 1 202 ? 19.320 5.613 -53.010 1.00 49.53 202 VAL A O 1
ATOM 1583 N N . GLY A 1 203 ? 19.939 7.242 -51.626 1.00 35.59 203 GLY A N 1
ATOM 1584 C CA . GLY A 1 203 ? 20.061 6.372 -50.446 1.00 35.59 203 GLY A CA 1
ATOM 1585 C C . GLY A 1 203 ? 19.779 7.093 -49.144 1.00 35.59 203 GLY A C 1
ATOM 1586 O O . GLY A 1 203 ? 20.581 7.992 -48.808 1.00 35.59 203 GLY A O 1
#

Foldseek 3Di:
DDPVVLVVVLVVQLVVLCVVCPPQQLSSLQSNLVSPVVPPVSSVVSNVVSVVSVVVVVVVVVVVVVVVVVVVVVVVVVVVVVVVVVVVVVVVVVVVVVVVVVVVVVVVVVVVVVVVVVVVVVVVVVVVVVVVVVVVVVVVVVVVVVVVVVVVVVVVVVQVVCVVPVNPVVVVVVVVVVVVVVVVVVVVVVVVVVVVVVVVVPD

Secondary structure (DSSP, 8-state):
--HHHHHHHHHHHHHHHHHHTTT-HHHHHHHHHHHTTT-HHHHHHHHHHHHHHHHHHHHHHHHHHHHHHHHHHHHHHHHHHHHHHHHHHHHHHHHHHHHHHHHHHHHHHHHHHHHHHHHHHHHHHHHHHHHHHHHHHHHHHHHHHHHHHHHHHHHHHHHHHHTTS-TTHHHHHHHHHHHHHHHHHHHHHHHHHHHHHHTTS--

Sequence (203 aa):
RSRKQSLEKKVGEMMLAIQAGAGDPAETLSKLAEILDGGEMVAGILLRAAELARQEKSSAVALQGEKERLAEKLVKVEGENERLNDQLWEMKLSAAEGLSASRKEIEVYLRRSEASEVLNEELSARLSRLVKERRQQREYIKLLEASVARLGGQLRGHDRGLRICDGALHRREVDEQLVAFRRSTEFAAAERWDYSLASAAVG

Radius of gyration: 64.9 Å; chains: 1; bounding box: 118×35×166 Å